Protein AF-A0A3B5L9G9-F1 (afdb_monomer)

Secondary structure (DSSP, 8-state):
--HHHHHHHHHHHHHHHHHHHHHHHHHHHHHHHHHTTSSSSHHHHHHHHHHHHHHHHHHHHHHHHHHHHHHHHHHHHHHHHHHHHHHHHHHHHHHHHHHTTHHHHHHHHHHHHHHHHHHHHHHHHHHHHHHHHHHHHHHHHHHHHHHGGG--S---SSPP---TTS-SEEEEEEEEEP--SS----EEEEEEEEEB-SSS-B--B--

Structure (mmCIF, N/CA/C/O backbone):
data_AF-A0A3B5L9G9-F1
#
_entry.id   AF-A0A3B5L9G9-F1
#
loop_
_atom_site.group_PDB
_atom_site.id
_atom_site.type_symbol
_atom_site.label_atom_id
_atom_site.label_alt_id
_atom_site.label_comp_id
_atom_site.label_asym_id
_atom_site.label_entity_id
_atom_site.label_seq_id
_atom_site.pdbx_PDB_ins_code
_atom_site.Cartn_x
_atom_site.Cartn_y
_atom_site.Cartn_z
_atom_site.occupancy
_atom_site.B_iso_or_equiv
_atom_site.auth_seq_id
_atom_site.auth_comp_id
_atom_site.auth_asym_id
_atom_site.auth_atom_id
_atom_site.pdbx_PDB_model_num
ATOM 1 N N . PHE A 1 1 ? 42.639 -38.212 -122.842 1.00 54.28 1 PHE A N 1
ATOM 2 C CA . PHE A 1 1 ? 41.677 -37.428 -122.037 1.00 54.28 1 PHE A CA 1
ATOM 3 C C . PHE A 1 1 ? 41.349 -38.008 -120.652 1.00 54.28 1 PHE A C 1
ATOM 5 O O . PHE A 1 1 ? 40.932 -37.234 -119.806 1.00 54.28 1 PHE A O 1
ATOM 12 N N . GLN A 1 2 ? 41.586 -39.295 -120.345 1.00 50.44 2 GLN A N 1
ATOM 13 C CA . GLN A 1 2 ? 41.329 -39.849 -118.993 1.00 50.44 2 GLN A CA 1
ATOM 14 C C . GLN A 1 2 ? 42.491 -39.718 -117.982 1.00 50.44 2 GLN A C 1
ATOM 16 O O . GLN A 1 2 ? 42.254 -39.796 -116.783 1.00 50.44 2 GLN A O 1
ATOM 21 N N . GLY A 1 3 ? 43.728 -39.458 -118.425 1.00 48.88 3 GLY A N 1
ATOM 22 C CA . GLY A 1 3 ? 44.887 -39.305 -117.525 1.00 48.88 3 GLY A CA 1
ATOM 23 C C . GLY A 1 3 ? 45.012 -37.935 -116.838 1.00 48.88 3 GLY A C 1
ATOM 24 O O . GLY A 1 3 ? 45.534 -37.848 -115.731 1.00 48.88 3 GLY A O 1
ATOM 25 N N . GLU A 1 4 ? 44.499 -36.862 -117.448 1.00 48.69 4 GLU A N 1
ATOM 26 C CA . GLU A 1 4 ? 44.631 -35.496 -116.905 1.00 48.69 4 GLU A CA 1
ATOM 27 C C . GLU A 1 4 ? 43.611 -35.171 -115.805 1.00 48.69 4 GLU A C 1
ATOM 29 O O . GLU A 1 4 ? 43.861 -34.315 -114.956 1.00 48.69 4 GLU A O 1
ATOM 34 N N . ILE A 1 5 ? 42.474 -35.873 -115.784 1.00 53.59 5 ILE A N 1
ATOM 35 C CA . ILE A 1 5 ? 41.430 -35.685 -114.768 1.00 53.59 5 ILE A CA 1
ATOM 36 C C . ILE A 1 5 ? 41.878 -36.306 -113.435 1.00 53.59 5 ILE A C 1
ATOM 38 O O . ILE A 1 5 ? 41.764 -35.668 -112.390 1.00 53.59 5 ILE A O 1
ATOM 42 N N . PHE A 1 6 ? 42.517 -37.481 -113.476 1.00 51.75 6 PHE A N 1
ATOM 43 C CA . PHE A 1 6 ? 42.992 -38.178 -112.275 1.00 51.75 6 PHE A CA 1
ATOM 44 C C . PHE A 1 6 ? 44.139 -37.434 -111.562 1.00 51.75 6 PHE A C 1
ATOM 46 O O . PHE A 1 6 ? 44.219 -37.430 -110.333 1.00 51.75 6 PHE A O 1
ATOM 53 N N . PHE A 1 7 ? 45.013 -36.751 -112.310 1.00 53.00 7 PHE A N 1
ATOM 54 C CA . PHE A 1 7 ? 46.103 -35.954 -111.729 1.00 53.00 7 PHE A CA 1
ATOM 55 C C . PHE A 1 7 ? 45.611 -34.652 -111.074 1.00 53.00 7 PHE A C 1
ATOM 57 O O . PHE A 1 7 ? 46.139 -34.249 -110.036 1.00 53.00 7 PHE A O 1
ATOM 64 N N . LYS A 1 8 ? 44.572 -34.011 -111.629 1.00 53.41 8 LYS A N 1
ATOM 65 C CA . LYS A 1 8 ? 43.979 -32.793 -111.048 1.00 53.41 8 LYS A CA 1
ATOM 66 C C . LYS A 1 8 ? 43.194 -33.071 -109.763 1.00 53.41 8 LYS A C 1
ATOM 68 O O . LYS A 1 8 ? 43.279 -32.286 -108.820 1.00 53.41 8 LYS A O 1
ATOM 73 N N . GLU A 1 9 ? 42.491 -34.197 -109.692 1.00 54.56 9 GLU A N 1
ATOM 74 C CA . GLU A 1 9 ? 41.670 -34.562 -108.530 1.00 54.56 9 GLU A CA 1
ATOM 75 C C . GLU A 1 9 ? 42.527 -34.951 -107.307 1.00 54.56 9 GLU A C 1
ATOM 77 O O . GLU A 1 9 ? 42.280 -34.488 -106.192 1.00 54.56 9 GLU A O 1
ATOM 82 N N . ASN A 1 10 ? 43.624 -35.689 -107.521 1.00 54.28 10 ASN A N 1
ATOM 83 C CA . ASN A 1 10 ? 44.583 -36.028 -106.460 1.00 54.28 10 ASN A CA 1
ATOM 84 C C . ASN A 1 10 ? 45.376 -34.809 -105.943 1.00 54.28 10 ASN A C 1
ATOM 86 O O . ASN A 1 10 ? 45.732 -34.750 -104.762 1.00 54.28 10 ASN A O 1
ATOM 90 N N . GLY A 1 11 ? 45.632 -33.813 -106.798 1.00 59.69 11 GLY A N 1
ATOM 91 C CA . GLY A 1 11 ? 46.256 -32.546 -106.399 1.00 59.69 11 GLY A CA 1
ATOM 92 C C . GLY A 1 11 ? 45.368 -31.715 -105.467 1.00 59.69 11 GLY A C 1
ATOM 93 O O . GLY A 1 11 ? 45.823 -31.266 -104.413 1.00 59.69 11 GLY A O 1
ATOM 94 N N . ALA A 1 12 ? 44.081 -31.581 -105.802 1.00 61.34 12 ALA A N 1
ATOM 95 C CA . ALA A 1 12 ? 43.112 -30.832 -104.997 1.00 61.34 12 ALA A CA 1
ATOM 96 C C . ALA A 1 12 ? 42.862 -31.478 -103.620 1.00 61.34 12 ALA A C 1
ATOM 98 O O . ALA A 1 12 ? 42.777 -30.789 -102.599 1.00 61.34 12 ALA A O 1
ATOM 99 N N . LEU A 1 13 ? 42.811 -32.812 -103.563 1.00 64.06 13 LEU A N 1
ATOM 100 C CA . LEU A 1 13 ? 42.573 -33.552 -102.320 1.00 64.06 13 LEU A CA 1
ATOM 101 C C . LEU A 1 13 ? 43.742 -33.403 -101.324 1.00 64.06 13 LEU A C 1
ATOM 103 O O . LEU A 1 13 ? 43.528 -33.297 -100.113 1.00 64.06 13 LEU A O 1
ATOM 107 N N . ASN A 1 14 ? 44.977 -33.294 -101.826 1.00 64.06 14 ASN A N 1
ATOM 108 C CA . ASN A 1 14 ? 46.160 -33.019 -101.008 1.00 64.06 14 ASN A CA 1
ATOM 109 C C . ASN A 1 14 ? 46.205 -31.576 -100.476 1.00 64.06 14 ASN A C 1
ATOM 111 O O . ASN A 1 14 ? 46.609 -31.364 -99.328 1.00 64.06 14 ASN A O 1
ATOM 115 N N . GLU A 1 15 ? 45.746 -30.583 -101.244 1.00 65.25 15 GLU A N 1
ATOM 116 C CA . GLU A 1 15 ? 45.638 -29.200 -100.758 1.00 65.25 15 GLU A CA 1
ATOM 117 C C . GLU A 1 15 ? 44.591 -29.040 -99.652 1.00 65.25 15 GLU A C 1
ATOM 119 O O . GLU A 1 15 ? 44.855 -28.367 -98.651 1.00 65.25 15 GLU A O 1
ATOM 124 N N . ILE A 1 16 ? 43.430 -29.689 -99.783 1.00 67.69 16 ILE A N 1
ATOM 125 C CA . ILE A 1 16 ? 42.376 -29.664 -98.755 1.00 67.69 16 ILE A CA 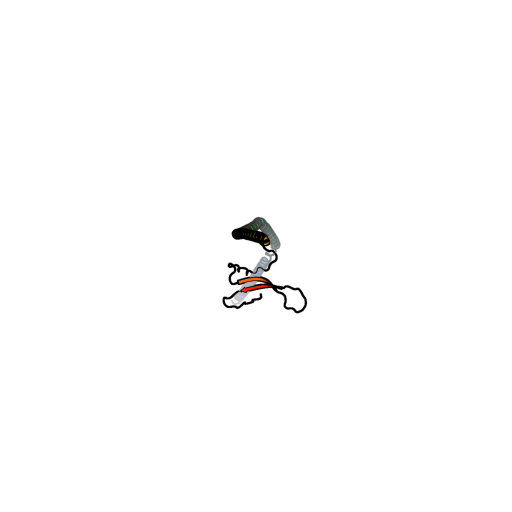1
ATOM 126 C C . ILE A 1 16 ? 42.890 -30.301 -97.459 1.00 67.69 16 ILE A C 1
ATOM 128 O O . ILE A 1 16 ? 42.734 -29.733 -96.374 1.00 67.69 16 ILE A O 1
ATOM 132 N N . LYS A 1 17 ? 43.589 -31.438 -97.559 1.00 68.56 17 LYS A N 1
ATOM 133 C CA . LYS A 1 17 ? 44.180 -32.127 -96.402 1.00 68.56 17 LYS A CA 1
ATOM 134 C C . LYS A 1 17 ? 45.262 -31.278 -95.721 1.00 68.56 17 LYS A C 1
ATOM 136 O O . LYS A 1 17 ? 45.341 -31.249 -94.491 1.00 68.56 17 LYS A O 1
ATOM 141 N N . LYS A 1 18 ? 46.057 -30.535 -96.501 1.00 70.94 18 LYS A N 1
ATOM 142 C CA . LYS A 1 18 ? 47.074 -29.598 -95.995 1.00 70.94 18 LYS A CA 1
ATOM 143 C C . LYS A 1 18 ? 46.443 -28.387 -95.299 1.00 70.94 18 LYS A C 1
ATOM 145 O O . LYS A 1 18 ? 46.872 -28.043 -94.198 1.00 70.94 18 LYS A O 1
ATOM 150 N N . LYS A 1 19 ? 45.399 -27.784 -95.881 1.00 63.78 19 LYS A N 1
ATOM 151 C CA . LYS A 1 19 ? 44.655 -26.669 -95.265 1.00 63.78 19 LYS A CA 1
ATOM 152 C C . LYS A 1 19 ? 43.953 -27.090 -93.973 1.00 63.78 19 LYS A C 1
ATOM 154 O O . LYS A 1 19 ? 44.069 -26.378 -92.980 1.00 63.78 19 LYS A O 1
ATOM 159 N N . GLY A 1 20 ? 43.330 -28.270 -93.939 1.00 67.12 20 GLY A N 1
ATOM 160 C CA . GLY A 1 20 ? 42.701 -28.801 -92.725 1.00 67.12 20 GLY A CA 1
ATOM 161 C C . GLY A 1 20 ? 43.700 -29.062 -91.590 1.00 67.12 20 GLY A C 1
ATOM 162 O O . GLY A 1 20 ? 43.411 -28.785 -90.426 1.00 67.12 20 GLY A O 1
ATOM 163 N N . LYS A 1 21 ? 44.916 -29.530 -91.914 1.00 73.88 21 LYS A N 1
ATOM 164 C CA . LYS A 1 21 ? 45.986 -29.715 -90.919 1.00 73.88 21 LYS A CA 1
ATOM 165 C C . LYS A 1 21 ? 46.482 -28.373 -90.359 1.00 73.88 21 LYS A C 1
ATOM 167 O O . LYS A 1 21 ? 46.643 -28.253 -89.148 1.00 73.88 21 LYS A O 1
ATOM 172 N N . LEU A 1 22 ? 46.637 -27.361 -91.217 1.00 69.69 22 LEU A N 1
ATOM 173 C CA . LEU A 1 22 ? 47.047 -26.007 -90.827 1.00 69.69 22 LEU A CA 1
ATOM 174 C C . LEU A 1 22 ? 45.983 -25.294 -89.971 1.00 69.69 22 LEU A C 1
ATOM 176 O O . LEU A 1 22 ? 46.315 -24.619 -88.999 1.00 69.69 22 LEU A O 1
ATOM 180 N N . GLU A 1 23 ? 44.698 -25.462 -90.292 1.00 68.69 23 GLU A N 1
ATOM 181 C CA . GLU A 1 23 ? 43.594 -24.896 -89.509 1.00 68.69 23 GLU A CA 1
ATOM 182 C C . GLU A 1 23 ? 43.508 -25.528 -88.112 1.00 68.69 23 GLU A C 1
ATOM 184 O O . GLU A 1 23 ? 43.344 -24.818 -87.114 1.00 68.69 23 GLU A O 1
ATOM 189 N N . LYS A 1 24 ? 43.687 -26.854 -88.026 1.00 71.44 24 LYS A N 1
ATOM 190 C CA . LYS A 1 24 ? 43.706 -27.581 -86.752 1.00 71.44 24 LYS A CA 1
ATOM 191 C C . LYS A 1 24 ? 44.867 -27.120 -85.867 1.00 71.44 24 LYS A C 1
ATOM 193 O O . LYS A 1 24 ? 44.645 -26.824 -84.696 1.00 71.44 24 LYS A O 1
ATOM 198 N N . GLU A 1 25 ? 46.057 -26.947 -86.442 1.00 72.25 25 GLU A N 1
ATOM 199 C CA . GLU A 1 25 ? 47.230 -26.421 -85.732 1.00 72.25 25 GLU A CA 1
ATOM 200 C C . GLU A 1 25 ? 47.030 -24.957 -85.290 1.00 72.25 25 GLU A C 1
ATOM 202 O O . GLU A 1 25 ? 47.399 -24.582 -84.176 1.00 72.25 25 GLU A O 1
ATOM 207 N N . ARG A 1 26 ? 46.366 -24.125 -86.108 1.00 68.62 26 ARG A N 1
ATOM 208 C CA . ARG A 1 26 ? 46.013 -22.741 -85.742 1.00 68.62 26 ARG A CA 1
ATOM 209 C C . ARG A 1 26 ? 45.010 -22.689 -84.585 1.00 68.62 26 ARG A C 1
ATOM 211 O O . ARG A 1 26 ? 45.159 -21.864 -83.685 1.00 68.62 26 ARG A O 1
ATOM 218 N N . ARG A 1 27 ? 44.000 -23.566 -84.586 1.00 67.19 27 ARG A N 1
ATOM 219 C CA . ARG A 1 27 ? 43.005 -23.674 -83.504 1.00 67.19 27 ARG A CA 1
ATOM 220 C C . ARG A 1 27 ? 43.637 -24.166 -82.202 1.00 67.19 27 ARG A C 1
ATOM 222 O O . ARG A 1 27 ? 43.236 -23.730 -81.126 1.00 67.19 27 ARG A O 1
ATOM 229 N N . GLU A 1 28 ? 44.633 -25.037 -82.294 1.00 69.75 28 GLU A N 1
ATOM 230 C CA . GLU A 1 28 ? 45.369 -25.553 -81.142 1.00 69.75 28 GLU A CA 1
ATOM 231 C C . GLU A 1 28 ? 46.325 -24.507 -80.550 1.00 69.75 28 GLU A C 1
ATOM 233 O O . GLU A 1 28 ? 46.289 -24.277 -79.342 1.00 69.75 28 GLU A O 1
ATOM 238 N N . LYS A 1 29 ? 47.050 -23.750 -81.387 1.00 67.00 29 LYS A N 1
ATOM 239 C CA . LYS A 1 29 ? 47.832 -22.577 -80.942 1.00 67.00 29 LYS A CA 1
ATOM 240 C C . LYS A 1 29 ? 46.952 -21.505 -80.291 1.00 67.00 29 LYS A C 1
ATOM 242 O O . LYS A 1 29 ? 47.339 -20.929 -79.278 1.00 67.00 29 LYS A O 1
ATOM 247 N N . ALA A 1 30 ? 45.743 -21.272 -80.809 1.00 63.47 30 ALA A N 1
ATOM 248 C CA . ALA A 1 30 ? 44.784 -20.353 -80.192 1.00 63.47 30 ALA A CA 1
ATOM 249 C C . ALA A 1 30 ? 44.297 -20.838 -78.812 1.00 63.47 30 ALA A C 1
ATOM 251 O O . ALA A 1 30 ? 44.138 -20.026 -77.904 1.00 63.47 30 ALA A O 1
ATOM 252 N N . ARG A 1 31 ? 44.110 -22.154 -78.625 1.00 63.53 31 ARG A N 1
ATOM 253 C CA . ARG A 1 31 ? 43.786 -22.740 -77.311 1.00 63.53 31 ARG A CA 1
ATOM 254 C C . ARG A 1 31 ? 44.946 -22.604 -76.328 1.00 63.53 31 ARG A C 1
ATOM 256 O O . ARG A 1 31 ? 44.717 -22.189 -75.200 1.00 63.53 31 ARG A O 1
ATOM 263 N N . GLN A 1 32 ? 46.178 -22.871 -76.759 1.00 60.53 32 GLN A N 1
ATOM 264 C CA . GLN A 1 32 ? 47.367 -22.722 -75.910 1.00 60.53 32 GLN A CA 1
ATOM 265 C C . GLN A 1 32 ? 47.581 -21.258 -75.481 1.00 60.53 32 GLN A C 1
ATOM 267 O O . GLN A 1 32 ? 47.824 -20.988 -74.309 1.00 60.53 32 GLN A O 1
ATOM 272 N N . LEU A 1 33 ? 47.370 -20.291 -76.382 1.00 57.47 33 LEU A N 1
ATOM 273 C CA . LEU A 1 33 ? 47.438 -18.854 -76.069 1.00 57.47 33 LEU A CA 1
ATOM 274 C C . LEU A 1 33 ? 46.299 -18.350 -75.165 1.00 57.47 33 LEU A C 1
ATOM 276 O O . LEU A 1 33 ? 46.453 -17.309 -74.524 1.00 57.47 33 LEU A O 1
ATOM 280 N N . GLY A 1 34 ? 45.159 -19.048 -75.135 1.00 55.28 34 GLY A N 1
ATOM 281 C CA . GLY A 1 34 ? 44.035 -18.750 -74.242 1.00 55.28 34 GLY A CA 1
ATOM 282 C C . GLY A 1 34 ? 44.240 -19.264 -72.815 1.00 55.28 34 GLY A C 1
ATOM 283 O O . GLY A 1 34 ? 43.745 -18.647 -71.878 1.00 55.28 34 GLY A O 1
ATOM 284 N N . VAL A 1 35 ? 45.002 -20.350 -72.650 1.00 55.00 35 VAL A N 1
ATOM 285 C CA . VAL A 1 35 ? 45.337 -20.936 -71.340 1.00 55.00 35 VAL A CA 1
ATOM 286 C C . VAL A 1 35 ? 46.485 -20.174 -70.665 1.00 55.00 35 VAL A C 1
ATOM 288 O O . VAL A 1 35 ? 46.447 -19.944 -69.467 1.00 55.00 35 VAL A O 1
ATOM 291 N N . ILE A 1 36 ? 47.458 -19.667 -71.428 1.00 51.19 36 ILE A N 1
ATOM 292 C CA . ILE A 1 36 ? 48.649 -18.993 -70.870 1.00 51.19 36 ILE A CA 1
ATOM 293 C C . ILE A 1 36 ? 48.365 -17.553 -70.381 1.00 51.19 36 ILE A C 1
ATOM 295 O O . ILE A 1 36 ? 49.172 -16.967 -69.667 1.00 51.19 36 ILE A O 1
ATOM 299 N N . ARG A 1 37 ? 47.211 -16.957 -70.717 1.00 50.25 37 ARG A N 1
ATOM 300 C CA . ARG A 1 37 ? 46.875 -15.572 -70.322 1.00 50.25 37 ARG A CA 1
ATOM 301 C C . ARG A 1 37 ? 46.149 -15.418 -68.986 1.00 50.25 37 ARG A C 1
ATOM 303 O O . ARG A 1 37 ? 45.898 -14.277 -68.610 1.00 50.25 37 ARG A O 1
ATOM 310 N N . ARG A 1 38 ? 45.781 -16.501 -68.293 1.00 50.03 38 ARG A N 1
ATOM 311 C CA . ARG A 1 38 ? 44.941 -16.391 -67.087 1.00 50.03 38 ARG A CA 1
ATOM 312 C C . ARG A 1 38 ? 45.691 -16.570 -65.759 1.00 50.03 38 ARG A C 1
ATOM 314 O O . ARG A 1 38 ? 45.246 -16.014 -64.767 1.00 50.03 38 ARG A O 1
ATOM 321 N N . ASP A 1 39 ? 46.872 -17.186 -65.751 1.00 49.25 39 ASP A N 1
ATOM 322 C CA . ASP A 1 39 ? 47.491 -17.644 -64.491 1.00 49.25 39 ASP A CA 1
ATOM 323 C C . ASP A 1 39 ? 48.681 -16.783 -64.003 1.00 49.25 39 ASP A C 1
ATOM 325 O O . ASP A 1 39 ? 49.526 -17.251 -63.247 1.00 49.25 39 ASP A O 1
ATOM 329 N N . GLY A 1 40 ? 48.781 -15.518 -64.436 1.00 53.59 40 GLY A N 1
ATOM 330 C CA . GLY A 1 40 ? 49.929 -14.640 -64.132 1.00 53.59 40 GLY A CA 1
ATOM 331 C C . GLY A 1 40 ? 49.645 -13.365 -63.323 1.00 53.59 40 GLY A C 1
ATOM 332 O O . GLY A 1 40 ? 50.596 -12.666 -62.988 1.00 53.59 40 GLY A O 1
ATOM 333 N N . SER A 1 41 ? 48.378 -13.042 -63.026 1.00 53.16 41 SER A N 1
ATOM 334 C CA . SER A 1 41 ? 47.963 -11.801 -62.318 1.00 53.16 41 SER A CA 1
ATOM 335 C C . SER A 1 41 ? 47.158 -12.059 -61.032 1.00 53.16 41 SER A C 1
ATOM 337 O O . SER A 1 41 ? 46.946 -11.153 -60.232 1.00 53.16 41 SER A O 1
ATOM 339 N N . ASP A 1 42 ? 46.737 -13.303 -60.798 1.00 56.25 42 ASP A N 1
ATOM 340 C CA . ASP A 1 42 ? 45.683 -13.631 -59.827 1.00 56.25 42 ASP A CA 1
ATOM 341 C C . ASP A 1 42 ? 46.144 -13.504 -58.362 1.00 56.25 42 ASP A C 1
ATOM 343 O O . ASP A 1 42 ? 45.435 -12.959 -57.527 1.00 56.25 42 ASP A O 1
ATOM 347 N N . GLY A 1 43 ? 47.389 -13.878 -58.041 1.00 60.69 43 GLY A N 1
ATOM 348 C CA . GLY A 1 43 ? 47.895 -13.814 -56.660 1.00 60.69 43 GLY A CA 1
ATOM 349 C C . GLY A 1 43 ? 48.092 -12.391 -56.113 1.00 60.69 43 GLY A C 1
ATOM 350 O O . GLY A 1 43 ? 47.982 -12.167 -54.909 1.00 60.69 43 GLY A O 1
ATOM 351 N N . GLY A 1 44 ? 48.371 -11.411 -56.979 1.00 65.12 44 GLY A N 1
ATOM 352 C CA . GLY A 1 44 ? 48.451 -9.999 -56.582 1.00 65.12 44 GLY A CA 1
ATOM 353 C C . GLY A 1 44 ? 47.068 -9.372 -56.393 1.00 65.12 44 GLY A C 1
ATOM 354 O O . GLY A 1 44 ? 46.864 -8.586 -55.468 1.00 65.12 44 GLY A O 1
ATOM 355 N N . GLU A 1 45 ? 46.112 -9.758 -57.240 1.00 69.19 45 GLU A N 1
ATOM 356 C CA . GLU A 1 45 ? 44.718 -9.316 -57.163 1.00 69.19 45 GLU A CA 1
ATOM 357 C C . GLU A 1 45 ? 43.968 -9.950 -55.979 1.00 69.19 45 GLU A C 1
ATOM 359 O O . GLU A 1 45 ? 43.188 -9.259 -55.322 1.00 69.19 45 GLU A O 1
ATOM 364 N N . ASP A 1 46 ? 44.245 -11.212 -55.641 1.00 78.31 46 ASP A N 1
ATOM 365 C CA . ASP A 1 46 ? 43.676 -11.889 -54.471 1.00 78.31 46 ASP A CA 1
ATOM 366 C C . ASP A 1 46 ? 44.222 -11.326 -53.154 1.00 78.31 46 ASP A C 1
ATOM 368 O O . ASP A 1 46 ? 43.437 -11.034 -52.252 1.00 78.31 46 ASP A O 1
ATOM 372 N N . MET A 1 47 ? 45.526 -11.042 -53.055 1.00 80.88 47 MET A N 1
ATOM 373 C CA . MET A 1 47 ? 46.082 -10.364 -51.872 1.00 80.88 47 MET A CA 1
ATOM 374 C C . MET A 1 47 ? 45.506 -8.953 -51.678 1.00 80.88 47 MET A C 1
ATOM 376 O O . MET A 1 47 ? 45.292 -8.501 -50.551 1.00 80.88 47 MET A O 1
ATOM 380 N N . GLU A 1 48 ? 45.232 -8.236 -52.769 1.00 86.75 48 GLU A N 1
ATOM 381 C CA . GLU A 1 48 ? 44.571 -6.930 -52.722 1.00 86.75 48 GLU A CA 1
ATOM 382 C C . GLU A 1 48 ? 43.079 -7.057 -52.356 1.00 86.75 48 GLU A C 1
ATOM 384 O O . GLU A 1 48 ? 42.543 -6.228 -51.616 1.00 86.75 48 GLU A O 1
ATOM 389 N N . ARG A 1 49 ? 42.399 -8.121 -52.801 1.00 91.12 49 ARG A N 1
ATOM 390 C CA . ARG A 1 49 ? 41.017 -8.430 -52.407 1.00 91.12 49 ARG A CA 1
ATOM 391 C C . ARG A 1 49 ? 40.920 -8.771 -50.921 1.00 91.12 49 ARG A C 1
ATOM 393 O O . ARG A 1 49 ? 40.072 -8.205 -50.234 1.00 91.12 49 ARG A O 1
ATOM 400 N N . GLU A 1 50 ? 41.792 -9.634 -50.408 1.00 93.06 50 GLU A N 1
ATOM 401 C CA . GLU A 1 50 ? 41.864 -9.973 -48.981 1.00 93.06 50 GLU A CA 1
ATOM 402 C C . GLU A 1 50 ? 42.143 -8.734 -48.125 1.00 93.06 50 GLU A C 1
ATOM 404 O O . GLU A 1 50 ? 41.488 -8.518 -47.102 1.00 93.06 50 GLU A O 1
ATOM 409 N N . ARG A 1 51 ? 43.037 -7.850 -48.589 1.00 93.25 51 ARG A N 1
ATOM 410 C CA . ARG A 1 51 ? 43.296 -6.558 -47.943 1.00 93.25 51 ARG A CA 1
ATOM 411 C C . ARG A 1 51 ? 42.034 -5.694 -47.858 1.00 93.25 51 ARG A C 1
ATOM 413 O O . ARG A 1 51 ? 41.774 -5.114 -46.804 1.00 93.25 51 ARG A O 1
ATOM 420 N N . ARG A 1 52 ? 41.235 -5.620 -48.928 1.00 95.25 52 ARG A N 1
ATOM 421 C CA . ARG A 1 52 ? 39.962 -4.870 -48.947 1.00 95.25 52 ARG A CA 1
ATOM 422 C C . ARG A 1 52 ? 38.901 -5.496 -48.045 1.00 95.25 52 ARG A C 1
ATOM 424 O O . ARG A 1 52 ? 38.186 -4.761 -47.370 1.00 95.25 52 ARG A O 1
ATOM 431 N N . ILE A 1 53 ? 38.821 -6.826 -47.987 1.00 95.12 53 ILE A N 1
ATOM 432 C CA . ILE A 1 53 ? 37.908 -7.542 -47.080 1.00 95.12 53 ILE A CA 1
ATOM 433 C C . ILE A 1 53 ? 38.274 -7.253 -45.624 1.00 95.12 53 ILE A C 1
ATOM 435 O O . ILE A 1 53 ? 37.399 -6.909 -44.833 1.00 95.12 53 ILE A O 1
ATOM 439 N N . PHE A 1 54 ? 39.561 -7.317 -45.278 1.00 96.56 54 PHE A N 1
ATOM 440 C CA . PHE A 1 54 ? 40.018 -6.984 -43.932 1.00 96.56 54 PHE A CA 1
ATOM 441 C C . PHE A 1 54 ? 39.672 -5.536 -43.560 1.00 96.56 54 PHE A C 1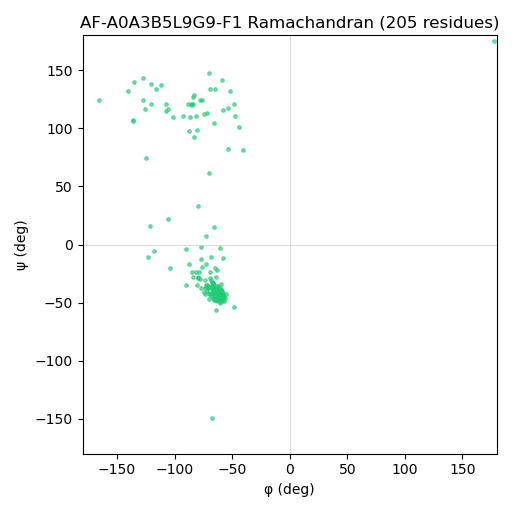
ATOM 443 O O . PHE A 1 54 ? 39.131 -5.279 -42.485 1.00 96.56 54 PHE A O 1
ATOM 450 N N . GLN A 1 55 ? 39.929 -4.585 -44.463 1.00 95.88 55 GLN A N 1
ATOM 451 C CA . GLN A 1 55 ? 39.567 -3.180 -44.254 1.00 95.88 55 GLN A CA 1
ATOM 452 C C . GLN A 1 55 ? 38.059 -3.002 -44.037 1.00 95.88 55 GLN A C 1
ATOM 454 O O . GLN A 1 55 ? 37.661 -2.297 -43.110 1.00 95.88 55 GLN A O 1
ATOM 459 N N . LEU A 1 56 ? 37.225 -3.679 -44.831 1.00 96.75 56 LEU A N 1
ATOM 460 C CA . LEU A 1 56 ? 35.771 -3.655 -44.676 1.00 96.75 56 LEU A CA 1
ATOM 461 C C . LEU A 1 56 ? 35.339 -4.194 -43.306 1.00 96.75 56 LEU A C 1
ATOM 463 O O . LEU A 1 56 ? 34.594 -3.520 -42.599 1.00 96.75 56 LEU A O 1
ATOM 467 N N . GLN A 1 57 ? 35.858 -5.353 -42.896 1.00 97.81 57 GLN A N 1
ATOM 468 C CA . GLN A 1 57 ? 35.557 -5.949 -41.590 1.00 97.81 57 GLN A CA 1
ATOM 469 C C . GLN A 1 57 ? 35.972 -5.036 -40.428 1.00 97.81 57 GLN A C 1
ATOM 471 O O . GLN A 1 57 ? 35.253 -4.923 -39.434 1.00 97.81 57 GLN A O 1
ATOM 476 N N . MET A 1 58 ? 37.104 -4.335 -40.549 1.00 96.69 58 MET A N 1
ATOM 477 C CA . MET A 1 58 ? 37.515 -3.334 -39.559 1.00 96.69 58 MET A CA 1
ATOM 478 C C . MET A 1 58 ? 36.554 -2.146 -39.506 1.00 96.69 58 MET A C 1
ATOM 480 O O . MET A 1 58 ? 36.192 -1.704 -38.413 1.00 96.69 58 MET A O 1
ATOM 484 N N . CYS A 1 59 ? 36.095 -1.650 -40.655 1.00 96.69 59 CYS A N 1
ATOM 485 C CA . CYS A 1 59 ? 35.090 -0.591 -40.702 1.00 96.69 59 CYS A CA 1
ATOM 486 C C . CYS A 1 59 ? 33.760 -1.030 -40.069 1.00 96.69 59 CYS A C 1
ATOM 488 O O . CYS A 1 59 ? 33.207 -0.290 -39.256 1.00 96.69 59 CYS A O 1
ATOM 490 N N . GLU A 1 60 ? 33.271 -2.234 -40.375 1.00 97.31 60 GLU A N 1
ATOM 491 C CA . GLU A 1 60 ? 32.049 -2.790 -39.779 1.00 97.31 60 GLU A CA 1
ATOM 492 C C . GLU A 1 60 ? 32.165 -2.934 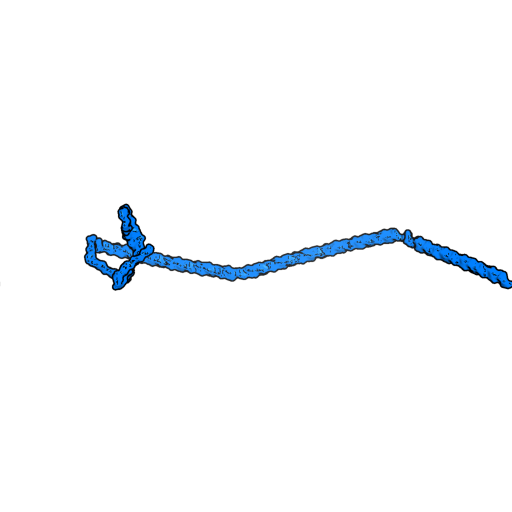-38.257 1.00 97.31 60 GLU A C 1
ATOM 494 O O . GLU A 1 60 ? 31.250 -2.556 -37.522 1.00 97.31 60 GLU A O 1
ATOM 499 N N . TYR A 1 61 ? 33.311 -3.408 -37.763 1.00 97.75 61 TYR A N 1
ATOM 500 C CA . TYR A 1 61 ? 33.568 -3.527 -36.329 1.00 97.75 61 TYR A CA 1
ATOM 501 C C . TYR A 1 61 ? 33.553 -2.165 -35.617 1.00 97.75 61 TYR A C 1
ATOM 503 O O . TYR A 1 61 ? 32.897 -2.007 -34.583 1.00 97.75 61 TYR A O 1
ATOM 511 N N . LEU A 1 62 ? 34.224 -1.155 -36.182 1.00 96.62 62 LEU A N 1
ATOM 512 C CA . LEU A 1 62 ? 34.237 0.201 -35.622 1.00 96.62 62 LEU A CA 1
ATOM 513 C C . LEU A 1 62 ? 32.841 0.836 -35.625 1.00 96.62 62 LEU A C 1
ATOM 515 O O . LEU A 1 62 ? 32.456 1.474 -34.641 1.00 96.62 62 LEU A O 1
ATOM 519 N N . LEU A 1 63 ? 32.062 0.621 -36.689 1.00 96.31 63 LEU A N 1
ATOM 520 C CA . LEU A 1 63 ? 30.663 1.044 -36.751 1.00 96.31 63 LEU A CA 1
ATOM 521 C C . LEU A 1 63 ? 29.815 0.335 -35.690 1.00 96.31 63 LEU A C 1
ATOM 523 O O . LEU A 1 63 ? 29.002 0.983 -35.032 1.00 96.31 63 LEU A O 1
ATOM 527 N N . LYS A 1 64 ? 30.044 -0.961 -35.443 1.00 96.62 64 LYS A N 1
ATOM 528 C CA . LYS A 1 64 ? 29.307 -1.699 -34.411 1.00 96.62 64 LYS A CA 1
ATOM 529 C C . LYS A 1 64 ? 29.603 -1.191 -33.002 1.00 96.62 64 LYS A C 1
ATOM 531 O O . LYS A 1 64 ? 28.688 -1.065 -32.190 1.00 96.62 64 LYS A O 1
ATOM 536 N N . ILE A 1 65 ? 30.860 -0.849 -32.712 1.00 96.12 65 ILE A N 1
ATOM 537 C CA . ILE A 1 65 ? 31.233 -0.221 -31.437 1.00 96.12 65 ILE A CA 1
ATOM 538 C C . ILE A 1 65 ? 30.526 1.128 -31.269 1.00 96.12 65 ILE A C 1
ATOM 540 O O . ILE A 1 65 ? 30.028 1.420 -30.182 1.00 96.12 65 ILE A O 1
ATOM 544 N N . GLN A 1 66 ? 30.487 1.950 -32.322 1.00 94.69 66 GLN A N 1
ATOM 545 C CA . GLN A 1 66 ? 29.786 3.238 -32.302 1.00 94.69 66 GLN A CA 1
ATOM 546 C C . GLN A 1 66 ? 28.291 3.045 -32.022 1.00 94.69 66 GLN A C 1
ATOM 548 O O . GLN A 1 66 ? 27.752 3.704 -31.137 1.00 94.69 66 GLN A O 1
ATOM 553 N N . GLU A 1 67 ? 27.641 2.093 -32.699 1.00 93.88 67 GLU A N 1
ATOM 554 C CA . GLU A 1 67 ? 26.229 1.761 -32.479 1.00 93.88 67 GLU A CA 1
ATOM 555 C C . GLU A 1 67 ? 25.962 1.379 -31.014 1.00 93.88 67 GLU A C 1
ATOM 557 O O . GLU A 1 67 ? 25.060 1.927 -30.381 1.00 93.88 67 GLU A O 1
ATOM 562 N N . LEU A 1 68 ? 26.785 0.492 -30.442 1.00 92.94 68 LEU A N 1
ATOM 563 C CA . LEU A 1 68 ? 26.652 0.066 -29.046 1.00 92.94 68 LEU A CA 1
ATOM 564 C C . LEU A 1 68 ? 26.866 1.226 -28.064 1.00 92.94 68 LEU A C 1
ATOM 566 O O . LEU A 1 68 ? 26.089 1.377 -27.122 1.00 92.94 68 LEU A O 1
ATOM 570 N N . LYS A 1 69 ? 27.877 2.073 -28.294 1.00 90.88 69 LYS A N 1
ATOM 571 C CA . LYS A 1 69 ? 28.155 3.245 -27.446 1.00 90.88 69 LYS A CA 1
ATOM 572 C C . LYS A 1 69 ? 27.015 4.258 -27.471 1.00 90.88 69 LYS A C 1
ATOM 574 O O . LYS A 1 69 ? 26.636 4.771 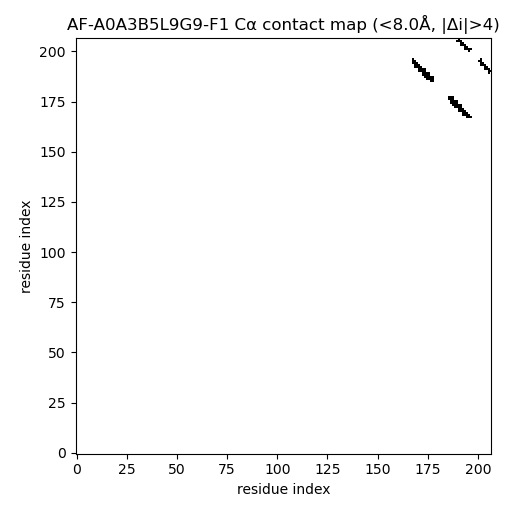-26.422 1.00 90.88 69 LYS A O 1
ATOM 579 N N . VAL A 1 70 ? 26.456 4.527 -28.651 1.00 92.44 70 VAL A N 1
ATOM 580 C CA . VAL A 1 70 ? 25.326 5.453 -28.811 1.00 92.44 70 VAL A CA 1
ATOM 581 C C . VAL A 1 70 ? 24.064 4.900 -28.148 1.00 92.44 70 VAL A C 1
ATOM 583 O O . VAL A 1 70 ? 23.274 5.670 -27.606 1.00 92.44 70 VAL A O 1
ATOM 586 N N . ARG A 1 71 ? 23.882 3.576 -28.145 1.00 93.12 71 ARG A N 1
ATOM 587 C CA . ARG A 1 71 ? 22.686 2.919 -27.605 1.00 93.12 71 ARG A CA 1
ATOM 588 C C . ARG A 1 71 ? 22.722 2.688 -26.088 1.00 93.12 71 ARG A C 1
ATOM 590 O O . ARG A 1 71 ? 21.674 2.712 -25.450 1.00 93.12 71 ARG A O 1
ATOM 597 N N . GLN A 1 72 ? 23.908 2.546 -25.490 1.00 93.25 72 GLN A N 1
ATOM 598 C CA . GLN A 1 72 ? 24.071 2.250 -24.059 1.00 93.25 72 GLN A CA 1
ATOM 599 C C . GLN A 1 72 ? 23.415 3.293 -23.135 1.00 93.25 72 GLN A C 1
ATOM 601 O O . GLN A 1 72 ? 22.775 2.928 -22.149 1.00 93.25 72 GLN A O 1
ATOM 606 N N . GLY A 1 73 ? 23.563 4.585 -23.445 1.00 92.88 73 GLY A N 1
ATOM 607 C CA . GLY A 1 73 ? 22.954 5.670 -22.665 1.00 92.88 73 GLY A CA 1
ATOM 608 C C . GLY A 1 73 ? 21.418 5.631 -22.691 1.00 92.88 73 GLY A C 1
ATOM 609 O O . GLY A 1 73 ? 20.801 5.543 -21.626 1.00 92.88 73 GLY A O 1
ATOM 610 N N . PRO A 1 74 ? 20.790 5.656 -23.884 1.00 96.19 74 PRO A N 1
ATOM 611 C CA . PRO A 1 74 ? 19.344 5.514 -24.039 1.00 96.19 74 PRO A CA 1
ATOM 612 C C . PRO A 1 74 ? 18.765 4.243 -23.404 1.00 96.19 74 PRO A C 1
ATOM 614 O O . PRO A 1 74 ? 17.735 4.330 -22.738 1.00 96.19 74 PRO A O 1
ATOM 617 N N . ASP A 1 75 ? 19.425 3.088 -23.548 1.00 96.06 75 ASP A N 1
ATOM 618 C CA . ASP A 1 75 ? 18.953 1.818 -22.977 1.00 96.06 75 ASP A CA 1
ATOM 619 C C . ASP A 1 75 ? 18.950 1.857 -21.436 1.00 96.06 75 ASP A C 1
ATOM 621 O O . ASP A 1 75 ? 17.975 1.445 -20.796 1.00 96.06 75 ASP A O 1
ATOM 625 N N . LEU A 1 76 ? 20.005 2.414 -20.822 1.00 96.00 76 LEU A N 1
ATOM 626 C CA . LEU A 1 76 ? 20.060 2.620 -19.371 1.00 96.00 76 LEU A CA 1
ATOM 627 C C . LEU A 1 76 ? 18.948 3.565 -18.906 1.00 96.00 76 LEU A C 1
ATOM 629 O O . LEU A 1 76 ? 18.241 3.266 -17.941 1.00 96.00 76 LEU A O 1
ATOM 633 N N . LEU A 1 77 ? 18.768 4.691 -19.600 1.00 97.12 77 LEU A N 1
ATOM 634 C CA . LEU A 1 77 ? 17.750 5.672 -19.244 1.00 97.12 77 LEU A CA 1
ATOM 635 C C . LEU A 1 77 ? 16.339 5.083 -19.362 1.00 97.12 77 LEU A C 1
ATOM 637 O O . LEU A 1 77 ? 15.516 5.282 -18.471 1.00 97.12 77 LEU A O 1
ATOM 641 N N . GLN A 1 78 ? 16.067 4.302 -20.409 1.00 97.75 78 GLN A N 1
ATOM 642 C CA . GLN A 1 78 ? 14.787 3.617 -20.577 1.00 97.75 78 GLN A CA 1
ATOM 643 C C . GLN A 1 78 ? 14.524 2.615 -19.443 1.00 97.75 78 GLN A C 1
ATOM 645 O O . GLN A 1 78 ? 13.390 2.511 -18.969 1.00 97.75 78 GLN A O 1
ATOM 650 N N . SER A 1 79 ? 15.556 1.898 -18.988 1.00 97.50 79 SER A N 1
ATOM 651 C CA . SER A 1 79 ? 15.460 0.998 -17.832 1.00 97.50 79 SER A CA 1
ATOM 652 C C . SER A 1 79 ? 15.122 1.761 -16.546 1.00 97.50 79 SER A C 1
ATOM 654 O O . SER A 1 79 ? 14.188 1.392 -15.832 1.00 97.50 79 SER A O 1
ATOM 656 N N . LEU A 1 80 ? 15.803 2.884 -16.292 1.00 97.75 80 LEU A N 1
ATOM 657 C CA . LEU A 1 80 ? 15.540 3.736 -15.128 1.00 97.75 80 LEU A CA 1
ATOM 658 C C . LEU A 1 80 ? 14.129 4.335 -15.153 1.00 97.75 80 LEU A C 1
ATOM 660 O O . LEU A 1 80 ? 13.446 4.322 -14.132 1.00 97.75 80 LEU A O 1
ATOM 664 N N . ILE A 1 81 ? 13.656 4.803 -16.312 1.00 98.06 81 ILE A N 1
ATOM 665 C CA . ILE A 1 81 ? 12.288 5.323 -16.465 1.00 98.06 81 ILE A CA 1
ATOM 666 C C . ILE A 1 81 ? 11.264 4.248 -16.092 1.00 98.06 81 ILE A C 1
ATOM 668 O O . ILE A 1 81 ? 10.368 4.514 -15.293 1.00 98.06 81 ILE A O 1
ATOM 672 N N . LYS A 1 82 ? 11.415 3.025 -16.617 1.00 98.19 82 LYS A N 1
ATOM 673 C CA . LYS A 1 82 ? 10.517 1.904 -16.294 1.00 98.19 82 LYS A CA 1
ATOM 674 C C . LYS A 1 82 ? 10.541 1.570 -14.804 1.00 98.19 82 LYS A C 1
ATOM 676 O O . LYS A 1 82 ? 9.488 1.332 -14.220 1.00 98.19 82 LYS A O 1
ATOM 681 N N . TYR A 1 83 ? 11.723 1.576 -14.190 1.00 98.25 83 TYR A N 1
ATOM 682 C CA . TYR A 1 83 ? 11.879 1.335 -12.758 1.00 98.25 83 TYR A CA 1
ATOM 683 C C . TYR A 1 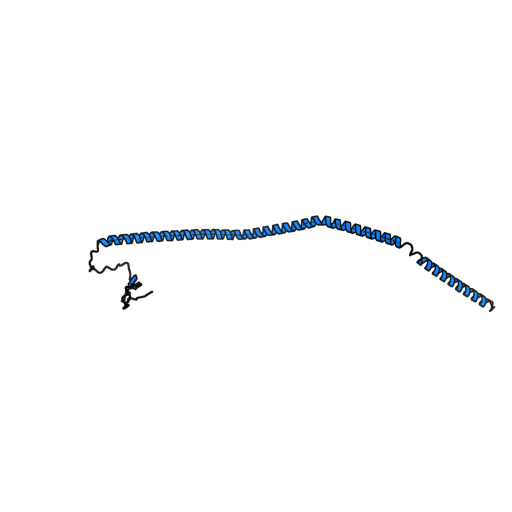83 ? 11.129 2.376 -11.919 1.00 98.25 83 TYR A C 1
ATOM 685 O O . TYR A 1 83 ? 10.323 2.009 -11.065 1.00 98.25 83 TYR A O 1
ATOM 693 N N . PHE A 1 84 ? 11.325 3.667 -12.194 1.00 98.12 84 PHE A N 1
ATOM 694 C CA . PHE A 1 84 ? 10.629 4.724 -11.459 1.00 98.12 84 PHE A CA 1
ATOM 695 C C . PHE A 1 84 ? 9.122 4.732 -11.730 1.00 98.12 84 PHE A C 1
ATOM 697 O O . PHE A 1 84 ? 8.348 4.957 -10.806 1.00 98.12 84 PHE A O 1
ATOM 704 N N . GLN A 1 85 ? 8.678 4.418 -12.950 1.00 98.25 85 GLN A N 1
ATOM 705 C CA . GLN A 1 85 ? 7.253 4.243 -13.250 1.00 98.25 85 GLN A CA 1
ATOM 706 C C . GLN A 1 85 ? 6.636 3.097 -12.439 1.00 98.25 85 GLN A C 1
ATOM 708 O O . GLN A 1 85 ? 5.575 3.269 -11.846 1.00 98.25 85 GLN A O 1
ATOM 713 N N . ALA A 1 86 ? 7.311 1.947 -12.359 1.00 98.25 86 ALA A N 1
ATOM 714 C CA . ALA A 1 86 ? 6.861 0.828 -11.538 1.00 98.25 86 ALA A CA 1
ATOM 715 C C . ALA A 1 86 ? 6.810 1.192 -10.044 1.00 98.25 86 ALA A C 1
ATOM 717 O O . ALA A 1 86 ? 5.839 0.848 -9.372 1.00 98.25 86 ALA A O 1
ATOM 718 N N . GLN A 1 87 ? 7.805 1.929 -9.532 1.00 97.81 87 GLN A N 1
ATOM 719 C CA . GLN A 1 87 ? 7.780 2.432 -8.155 1.00 97.81 87 GLN A CA 1
ATOM 720 C C . GLN A 1 87 ? 6.607 3.382 -7.908 1.00 97.81 87 GLN A C 1
ATOM 722 O O . GLN A 1 87 ? 5.900 3.228 -6.917 1.00 97.81 87 GLN A O 1
ATOM 727 N N . LEU A 1 88 ? 6.384 4.349 -8.801 1.00 98.12 88 LEU A N 1
ATOM 728 C CA . LEU A 1 88 ? 5.277 5.297 -8.677 1.00 98.12 88 LEU A CA 1
ATOM 729 C C . LEU A 1 88 ? 3.929 4.577 -8.656 1.00 98.12 88 LEU A C 1
ATOM 731 O O . LEU A 1 88 ? 3.113 4.860 -7.783 1.00 98.12 88 LEU A O 1
ATOM 735 N N . ASN A 1 89 ? 3.727 3.611 -9.552 1.00 97.94 89 ASN A N 1
ATOM 736 C CA . ASN A 1 89 ? 2.506 2.810 -9.585 1.00 97.94 89 ASN A CA 1
ATOM 737 C C . ASN A 1 89 ? 2.330 2.008 -8.288 1.00 97.94 89 ASN A C 1
ATOM 739 O O . ASN A 1 89 ? 1.259 2.039 -7.691 1.00 97.94 89 ASN A O 1
ATOM 743 N N . PHE A 1 90 ? 3.395 1.362 -7.801 1.00 98.12 90 PHE A N 1
ATOM 744 C CA . PHE A 1 90 ? 3.364 0.627 -6.535 1.00 98.12 90 PHE A CA 1
ATOM 745 C C . PHE A 1 90 ? 2.950 1.519 -5.357 1.00 98.12 90 PHE A C 1
ATOM 747 O O . PHE A 1 90 ? 2.103 1.129 -4.554 1.00 98.12 90 PHE A O 1
ATOM 754 N N . PHE A 1 91 ? 3.512 2.727 -5.255 1.00 97.75 91 PHE A N 1
ATOM 755 C CA . PHE A 1 91 ? 3.153 3.656 -4.185 1.00 97.75 91 PHE A CA 1
ATOM 756 C C . PHE A 1 91 ? 1.746 4.233 -4.345 1.00 97.75 91 PHE A C 1
ATOM 758 O O . PHE A 1 91 ? 1.064 4.407 -3.339 1.00 97.75 91 PHE A O 1
ATOM 765 N N . GLN A 1 92 ? 1.286 4.505 -5.568 1.00 98.12 92 GLN A N 1
ATOM 766 C CA . GLN A 1 92 ? -0.087 4.959 -5.811 1.00 98.12 92 GLN A CA 1
ATOM 767 C C . GLN A 1 92 ? -1.114 3.895 -5.420 1.00 98.12 92 GLN A C 1
ATOM 769 O O . GLN A 1 92 ? -2.058 4.196 -4.690 1.00 98.12 92 GLN A O 1
ATOM 774 N N . ASP A 1 93 ? -0.908 2.649 -5.847 1.00 97.56 93 ASP A N 1
ATOM 775 C CA . ASP A 1 93 ? -1.789 1.537 -5.488 1.00 97.56 93 ASP A CA 1
ATOM 776 C C . ASP A 1 93 ? -1.730 1.247 -3.982 1.00 97.56 93 ASP A C 1
ATOM 778 O O . ASP A 1 93 ? -2.764 1.019 -3.349 1.00 97.56 93 ASP A O 1
ATOM 782 N N . GLY A 1 94 ? -0.536 1.326 -3.385 1.00 97.38 94 GLY A N 1
ATOM 783 C CA . GLY A 1 94 ? -0.337 1.197 -1.943 1.00 97.38 94 GLY A CA 1
ATOM 784 C C . GLY A 1 94 ? -1.056 2.284 -1.143 1.00 97.38 94 GLY A C 1
ATOM 785 O O . GLY A 1 94 ? -1.725 1.975 -0.156 1.00 97.38 94 GLY A O 1
ATOM 786 N N . LEU A 1 95 ? -0.980 3.542 -1.586 1.00 96.69 95 LEU A N 1
ATOM 787 C CA . LEU A 1 95 ? -1.692 4.658 -0.964 1.00 96.69 95 LEU A CA 1
ATOM 788 C C . LEU A 1 95 ? -3.205 4.461 -1.064 1.00 96.69 95 LEU A C 1
ATOM 790 O O . LEU A 1 95 ? -3.892 4.529 -0.050 1.00 96.69 95 LEU A O 1
ATOM 794 N N . LYS A 1 96 ? -3.715 4.126 -2.251 1.00 97.06 96 LYS A N 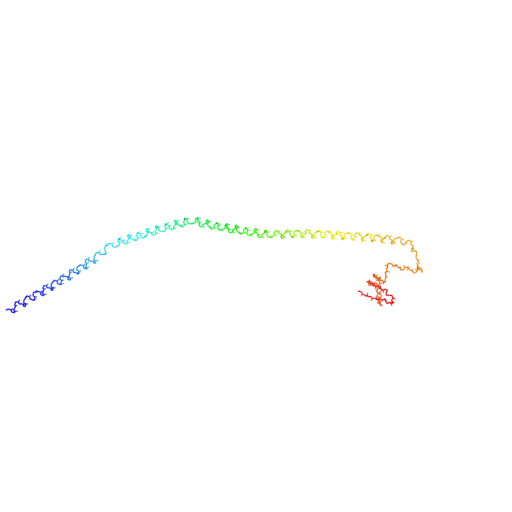1
ATOM 795 C CA . LYS A 1 96 ? -5.141 3.856 -2.465 1.00 97.06 96 LYS A CA 1
ATOM 796 C C . LYS A 1 96 ? -5.648 2.713 -1.580 1.00 97.06 96 LYS A C 1
ATOM 798 O O . LYS A 1 96 ? -6.751 2.776 -1.043 1.00 97.06 96 LYS A O 1
ATOM 803 N N . ALA A 1 97 ? -4.850 1.658 -1.405 1.00 96.69 97 ALA A N 1
ATOM 804 C CA . ALA A 1 97 ? -5.175 0.564 -0.496 1.00 96.69 97 ALA A CA 1
ATOM 805 C C . ALA A 1 97 ? -5.193 1.016 0.974 1.00 96.69 97 ALA A C 1
ATOM 807 O O . ALA A 1 97 ? -6.091 0.620 1.716 1.00 96.69 97 ALA A O 1
ATOM 808 N N . ALA A 1 98 ? -4.249 1.864 1.389 1.00 97.25 98 ALA A N 1
ATOM 809 C CA . ALA A 1 98 ? -4.214 2.422 2.738 1.00 97.25 98 ALA A CA 1
ATOM 810 C C . ALA A 1 98 ? -5.402 3.360 3.012 1.00 97.25 98 ALA A C 1
ATOM 812 O O . ALA A 1 98 ? -6.011 3.274 4.075 1.00 97.25 98 ALA A O 1
ATOM 813 N N . GLU A 1 99 ? -5.793 4.193 2.046 1.00 96.56 99 GLU A N 1
ATOM 814 C CA . GLU A 1 99 ? -6.965 5.073 2.152 1.00 96.56 99 GLU A CA 1
ATOM 815 C C . GLU A 1 99 ? -8.262 4.283 2.369 1.00 96.56 99 GLU A C 1
ATOM 817 O O . GLU A 1 99 ? -9.125 4.704 3.140 1.00 96.56 99 GLU A O 1
ATOM 822 N N . ASN A 1 100 ? -8.377 3.089 1.779 1.00 95.62 100 ASN A N 1
ATOM 823 C CA . ASN A 1 100 ? -9.514 2.198 2.027 1.00 95.62 100 ASN A CA 1
ATOM 824 C C . ASN A 1 100 ? -9.580 1.684 3.479 1.00 95.62 100 ASN A C 1
ATOM 826 O O . ASN A 1 100 ? -10.647 1.261 3.925 1.00 95.62 100 ASN A O 1
ATOM 830 N N . LEU A 1 101 ? -8.472 1.710 4.231 1.00 96.00 101 LEU A N 1
ATOM 831 C CA . LEU A 1 101 ? -8.437 1.314 5.644 1.00 96.00 101 LEU A CA 1
ATOM 832 C C . LEU A 1 101 ? -8.842 2.452 6.588 1.00 96.00 101 LEU A C 1
ATOM 834 O O . LEU A 1 101 ? -9.313 2.175 7.691 1.00 96.00 101 LEU A O 1
ATOM 838 N N . THR A 1 102 ? -8.718 3.713 6.169 1.00 95.88 102 THR A N 1
ATOM 839 C CA . THR A 1 102 ? -9.107 4.893 6.960 1.00 95.88 102 THR A CA 1
ATOM 840 C C . THR A 1 102 ? -10.509 4.783 7.582 1.00 95.88 102 THR A C 1
ATOM 842 O O . THR A 1 102 ? -10.603 4.866 8.808 1.00 95.88 102 THR A O 1
ATOM 845 N N . PRO A 1 103 ? -11.597 4.498 6.832 1.00 96.62 103 PRO A N 1
ATOM 846 C CA . PRO A 1 103 ? -12.937 4.396 7.425 1.00 96.62 103 PRO A CA 1
ATOM 847 C C . PRO A 1 103 ? -13.067 3.236 8.423 1.00 96.62 103 PRO A C 1
ATOM 849 O O . PRO A 1 103 ? -13.866 3.297 9.360 1.00 96.62 103 PRO A O 1
ATOM 852 N N . PHE A 1 104 ? -12.284 2.165 8.255 1.00 97.25 104 PHE A N 1
ATOM 853 C CA . PHE A 1 104 ? -12.260 1.059 9.211 1.00 97.25 104 PHE A CA 1
ATOM 854 C C . PHE A 1 104 ? -11.607 1.478 10.533 1.00 97.25 104 PHE A C 1
ATOM 856 O O . PHE A 1 104 ? -12.137 1.170 11.601 1.00 97.25 104 PHE A O 1
ATOM 863 N N . ILE A 1 105 ? -10.495 2.216 10.467 1.00 97.12 105 ILE A N 1
ATOM 864 C CA . ILE A 1 105 ? -9.813 2.766 11.646 1.00 97.12 105 ILE A CA 1
ATOM 865 C C . ILE A 1 105 ? -10.734 3.741 12.386 1.00 97.12 105 ILE A C 1
ATOM 867 O O . ILE A 1 105 ? -10.862 3.648 13.606 1.00 97.12 105 ILE A O 1
ATOM 871 N N . GLU A 1 106 ? -11.422 4.626 11.663 1.00 97.69 106 GLU A N 1
ATOM 872 C CA . GLU A 1 106 ? -12.390 5.561 12.248 1.00 97.69 106 GLU A CA 1
ATOM 873 C C . GLU A 1 106 ? -13.533 4.825 12.949 1.00 97.69 106 GLU A C 1
ATOM 875 O O . GLU A 1 106 ? -13.822 5.093 14.116 1.00 97.69 106 GLU A O 1
ATOM 880 N N . LYS A 1 107 ? -14.132 3.825 12.289 1.00 97.81 107 LYS A N 1
ATOM 881 C CA . LYS A 1 107 ? -15.189 2.999 12.887 1.00 97.81 107 LYS A CA 1
ATOM 882 C C . LYS A 1 107 ? -14.709 2.279 14.147 1.00 97.81 107 LYS A C 1
ATOM 884 O O . LYS A 1 107 ? -15.448 2.208 15.131 1.00 97.81 107 LYS A O 1
ATOM 889 N N . LEU A 1 108 ? -13.487 1.747 14.134 1.00 97.88 108 LEU A N 1
ATOM 890 C CA . LEU A 1 108 ? -12.893 1.093 15.296 1.00 97.88 108 LEU A CA 1
ATOM 891 C C . LEU A 1 108 ? -12.682 2.087 16.446 1.00 97.88 108 LEU A C 1
ATOM 893 O O . LEU A 1 108 ? -13.041 1.785 17.584 1.00 97.88 108 LEU A O 1
ATOM 897 N N . ALA A 1 109 ? -12.166 3.283 16.155 1.00 98.12 109 ALA A N 1
ATOM 898 C CA . ALA A 1 109 ? -11.988 4.342 17.144 1.00 98.12 109 ALA A CA 1
ATOM 899 C C . ALA A 1 109 ? -13.328 4.763 17.772 1.00 98.12 109 ALA A C 1
ATOM 901 O O . ALA A 1 109 ? -13.431 4.838 19.000 1.00 98.12 109 ALA A O 1
ATOM 902 N N . SER A 1 110 ? -14.373 4.954 16.958 1.00 98.19 110 SER A N 1
ATOM 903 C CA . SER A 1 110 ? -15.727 5.233 17.449 1.00 98.19 110 SER A CA 1
ATOM 904 C C . SER A 1 110 ? -16.266 4.095 18.315 1.00 98.19 110 SER A C 1
ATOM 906 O O . SER A 1 110 ? -16.769 4.350 19.404 1.00 98.19 110 SER A O 1
ATOM 908 N N . SER A 1 111 ? -16.104 2.838 17.889 1.00 98.38 111 SER A N 1
ATOM 909 C CA . SER A 1 111 ? -16.558 1.672 18.657 1.00 98.38 111 SER A CA 1
ATOM 910 C C . SER A 1 111 ? -15.871 1.566 20.021 1.00 98.38 111 SER A C 1
ATOM 912 O O . SER A 1 111 ? -16.532 1.262 21.012 1.00 98.38 111 SER A O 1
ATOM 914 N N . ILE A 1 112 ? -14.561 1.826 20.092 1.00 98.38 112 ILE A N 1
ATOM 915 C CA . ILE A 1 112 ? -13.814 1.854 21.358 1.00 98.38 112 ILE A CA 1
ATOM 916 C C . ILE A 1 112 ? -14.334 2.978 22.257 1.00 98.38 112 ILE A C 1
ATOM 918 O O . ILE A 1 112 ? -14.477 2.784 23.464 1.00 98.38 112 ILE A O 1
ATOM 922 N N . HIS A 1 113 ? -14.623 4.150 21.688 1.00 98.25 113 HIS A N 1
ATOM 923 C CA . HIS A 1 113 ? -15.165 5.269 22.449 1.00 98.25 113 HIS A CA 1
ATOM 924 C C . HIS A 1 113 ? -16.541 4.940 23.043 1.00 98.25 113 HIS A C 1
ATOM 926 O O . HIS A 1 113 ? -16.737 5.129 24.242 1.00 98.25 113 HIS A O 1
ATOM 932 N N . THR A 1 114 ? -17.454 4.373 22.249 1.00 98.12 114 THR A N 1
ATOM 933 C CA . THR A 1 114 ? -18.773 3.926 22.724 1.00 98.12 114 THR A CA 1
ATOM 934 C C . THR A 1 114 ? -18.651 2.890 23.840 1.00 98.12 114 THR A C 1
ATOM 936 O O . THR A 1 114 ? -19.270 3.059 24.885 1.00 98.12 114 THR A O 1
ATOM 939 N N . MET A 1 115 ? -17.793 1.879 23.675 1.00 98.12 115 MET A N 1
ATOM 940 C CA . MET A 1 115 ? -17.584 0.840 24.690 1.00 98.12 115 MET A CA 1
ATOM 941 C C . MET A 1 115 ? -17.085 1.416 26.023 1.00 98.12 115 MET A C 1
ATOM 943 O O . MET A 1 115 ? -17.519 0.981 27.086 1.00 98.12 115 MET A O 1
ATOM 947 N N . ARG A 1 116 ? -16.191 2.414 25.983 1.00 98.12 116 ARG A N 1
ATOM 948 C CA . ARG A 1 116 ? -15.727 3.105 27.196 1.00 98.12 116 ARG A CA 1
ATOM 949 C C . ARG A 1 116 ? -16.859 3.860 27.890 1.00 98.12 116 ARG A C 1
ATOM 951 O O . ARG A 1 116 ? -16.994 3.746 29.101 1.00 98.12 116 ARG A O 1
ATOM 958 N N . LEU A 1 117 ? -17.687 4.582 27.132 1.00 98.12 117 LEU A N 1
ATOM 959 C CA . LEU A 1 117 ? -18.835 5.303 27.692 1.00 98.12 117 LEU A CA 1
ATOM 960 C C . LEU A 1 117 ? -19.848 4.352 28.342 1.00 98.12 117 LEU A C 1
ATOM 962 O O . LEU A 1 117 ? -20.340 4.626 29.435 1.00 98.12 117 LEU A O 1
ATOM 966 N N . GLU A 1 118 ? -20.144 3.229 27.687 1.00 98.19 118 GLU A N 1
ATOM 967 C CA . GLU A 1 118 ? -21.026 2.196 28.235 1.00 98.19 118 GLU A CA 1
ATOM 968 C C . GLU A 1 118 ? -20.456 1.609 29.531 1.00 98.19 118 GLU A C 1
ATOM 970 O O . GLU A 1 118 ? -21.172 1.519 30.530 1.00 98.19 118 GLU A O 1
ATOM 975 N N . GLN A 1 119 ? -19.156 1.295 29.549 1.00 97.94 119 GLN A N 1
ATOM 976 C CA . GLN A 1 119 ? -18.462 0.797 30.736 1.00 97.94 119 GLN A CA 1
ATOM 977 C C . GLN A 1 119 ? -18.495 1.803 31.899 1.00 97.94 119 GLN A C 1
ATOM 979 O O . GLN A 1 119 ? -18.776 1.416 33.035 1.00 97.94 119 GLN A O 1
ATOM 984 N N . ASP A 1 120 ? -18.252 3.087 31.637 1.00 98.25 120 ASP A N 1
ATOM 985 C CA . ASP A 1 120 ? -18.297 4.134 32.664 1.00 98.25 120 ASP A CA 1
ATOM 986 C C . ASP A 1 120 ? -19.706 4.269 33.274 1.00 98.25 120 ASP A C 1
ATOM 988 O O . ASP A 1 120 ? -19.861 4.396 34.495 1.00 98.25 120 ASP A O 1
ATOM 992 N N . GLU A 1 121 ? -20.757 4.176 32.451 1.00 98.12 121 GLU A N 1
ATOM 993 C CA . GLU A 1 121 ? -22.146 4.201 32.920 1.00 98.12 121 GLU A CA 1
ATOM 994 C C . GLU A 1 121 ? -22.529 2.936 33.707 1.00 98.12 121 GLU A C 1
ATOM 996 O O . GLU A 1 121 ? -23.252 3.024 34.705 1.00 98.12 121 GLU A O 1
ATOM 1001 N N . GLU A 1 122 ? -22.030 1.758 33.330 1.00 98.06 122 GLU A N 1
ATOM 1002 C CA . GLU A 1 122 ? -22.197 0.535 34.126 1.00 98.06 122 GLU A CA 1
ATOM 1003 C C . GLU A 1 122 ? -21.531 0.651 35.499 1.00 98.06 122 GLU A C 1
ATOM 1005 O O . GLU A 1 122 ? -22.164 0.363 36.521 1.00 98.06 122 GLU A O 1
ATOM 1010 N N . VAL A 1 123 ? -20.289 1.142 35.551 1.00 98.50 123 VAL A N 1
ATOM 1011 C CA . VAL A 1 123 ? -19.575 1.386 36.812 1.00 98.50 123 VAL A CA 1
ATOM 1012 C C . VAL A 1 123 ? -20.366 2.355 37.687 1.00 98.50 123 VAL A C 1
ATOM 1014 O O . VAL A 1 123 ? -20.565 2.096 38.875 1.00 98.50 123 VAL A O 1
ATOM 1017 N N . LYS A 1 124 ? -20.891 3.439 37.114 1.00 98.25 124 LYS A N 1
ATOM 1018 C CA . LYS A 1 124 ? -21.714 4.416 37.836 1.00 98.25 124 LYS A CA 1
ATOM 1019 C C . LYS A 1 124 ? -22.993 3.800 38.407 1.00 98.25 124 LYS A C 1
ATOM 1021 O O . LYS A 1 124 ? -23.298 4.034 39.578 1.00 98.25 124 LYS A O 1
ATOM 1026 N N . LYS A 1 125 ? -23.709 2.972 37.637 1.00 98.19 125 LYS A N 1
ATOM 1027 C CA . LYS A 1 125 ? -24.893 2.231 38.119 1.00 98.19 125 LYS A CA 1
ATOM 1028 C C . LYS A 1 125 ? -24.535 1.284 39.268 1.00 98.19 125 LYS A C 1
ATOM 1030 O O . LYS A 1 125 ? -25.255 1.233 40.266 1.00 98.19 125 LYS A O 1
ATOM 1035 N N . LEU A 1 126 ? -23.407 0.576 39.173 1.00 98.25 126 LEU A N 1
ATOM 1036 C CA . LEU A 1 126 ? -22.926 -0.314 40.234 1.00 98.25 126 LEU A CA 1
ATOM 1037 C C . LEU A 1 126 ? -22.538 0.450 41.506 1.00 98.25 126 LEU A C 1
ATOM 1039 O O . LEU A 1 126 ? -22.865 0.004 42.607 1.00 98.25 126 LEU A O 1
ATOM 1043 N N . LEU A 1 127 ? -21.888 1.611 41.378 1.00 97.94 127 LEU A N 1
ATOM 1044 C CA . LEU A 1 127 ? -21.573 2.486 42.511 1.00 97.94 127 LEU A CA 1
ATOM 1045 C C . LEU A 1 127 ? -22.849 2.971 43.208 1.00 97.94 127 LEU A C 1
ATOM 1047 O O . LEU A 1 127 ? -22.954 2.852 44.429 1.00 97.94 127 LEU A O 1
ATOM 1051 N N . GLN A 1 128 ? -23.837 3.442 42.440 1.00 97.88 128 GLN A N 1
ATOM 1052 C CA . GLN A 1 128 ? -25.133 3.874 42.972 1.00 97.88 128 GLN A CA 1
ATOM 1053 C C . GLN A 1 128 ? -25.851 2.743 43.719 1.00 97.88 128 GLN A C 1
ATOM 1055 O O . GLN A 1 128 ? -26.317 2.944 44.842 1.00 97.88 128 GLN A O 1
ATOM 1060 N N . LEU A 1 129 ? -25.900 1.542 43.133 1.00 97.56 129 LEU A N 1
ATOM 1061 C CA . LEU A 1 129 ? -26.511 0.376 43.769 1.00 97.56 129 LEU A CA 1
ATOM 1062 C C . LEU A 1 129 ? -25.778 -0.010 45.060 1.00 97.56 129 LEU A C 1
ATOM 1064 O O . LEU A 1 129 ? -26.413 -0.215 46.094 1.00 97.56 129 LEU A O 1
ATOM 1068 N N . ARG A 1 130 ? -24.442 -0.065 45.027 1.00 97.38 130 ARG A N 1
ATOM 1069 C CA . ARG A 1 130 ? -23.606 -0.343 46.204 1.00 97.38 130 ARG A CA 1
ATOM 1070 C C . ARG A 1 130 ? -23.891 0.642 47.336 1.00 97.38 130 ARG A C 1
ATOM 1072 O O . ARG A 1 130 ? -24.024 0.223 48.485 1.00 97.38 130 ARG A O 1
ATOM 1079 N N . ASP A 1 131 ? -23.961 1.934 47.032 1.00 97.00 131 ASP A N 1
ATOM 1080 C CA . ASP A 1 131 ? -24.164 2.971 48.046 1.00 97.00 131 ASP A CA 1
ATOM 1081 C C . ASP A 1 131 ? -25.598 2.963 48.594 1.00 97.00 131 ASP A C 1
ATOM 1083 O O . ASP A 1 131 ? -25.787 3.108 49.802 1.00 97.00 131 ASP A O 1
ATOM 1087 N N . SER A 1 132 ? -26.596 2.665 47.754 1.00 96.88 132 SER A N 1
ATOM 1088 C CA . SER A 1 132 ? -27.977 2.422 48.190 1.00 96.88 132 SER A CA 1
ATOM 1089 C C . SER A 1 132 ? -28.080 1.228 49.150 1.00 96.88 132 SER A C 1
ATOM 1091 O O . SER A 1 132 ? -28.664 1.350 50.228 1.00 96.88 132 SER A O 1
ATOM 1093 N N . LEU A 1 133 ? -27.447 0.097 48.818 1.00 95.00 133 LEU A N 1
ATOM 1094 C CA . LEU A 1 133 ? -27.417 -1.089 49.681 1.00 95.00 133 LEU A CA 1
ATOM 1095 C C . LEU A 1 133 ? -26.694 -0.817 51.007 1.00 95.00 133 LEU A C 1
ATOM 1097 O O . LEU A 1 133 ? -27.158 -1.246 52.061 1.00 95.00 133 LEU A O 1
ATOM 1101 N N . ARG A 1 134 ? -25.587 -0.063 50.984 1.00 94.00 134 ARG A N 1
ATOM 1102 C CA . ARG A 1 134 ? -24.892 0.367 52.210 1.00 94.00 134 ARG A CA 1
ATOM 1103 C C . ARG A 1 134 ? -25.773 1.231 53.103 1.00 94.00 134 ARG A C 1
ATOM 1105 O O . ARG A 1 134 ? -25.699 1.085 54.322 1.00 94.00 134 ARG A O 1
ATOM 1112 N N . LEU A 1 135 ? -26.573 2.122 52.519 1.00 92.75 135 LEU A N 1
ATOM 1113 C CA . LEU A 1 135 ? -27.510 2.952 53.271 1.00 92.75 135 LEU A CA 1
ATOM 1114 C C . LEU A 1 135 ? -28.605 2.090 53.913 1.00 92.75 135 LEU A C 1
ATOM 1116 O O . LEU A 1 135 ? -28.846 2.223 55.108 1.00 92.75 135 LEU A O 1
ATOM 1120 N N . LEU A 1 136 ? -29.211 1.170 53.152 1.00 90.50 136 LEU A N 1
ATOM 1121 C CA . LEU A 1 136 ? -30.237 0.244 53.655 1.00 90.50 136 LEU A CA 1
ATOM 1122 C C . LEU A 1 136 ? -29.719 -0.603 54.827 1.00 90.50 136 LEU A C 1
ATOM 1124 O O . LEU A 1 136 ? -30.362 -0.660 55.873 1.00 90.50 136 LEU A O 1
ATOM 1128 N N . LEU A 1 137 ? -28.520 -1.180 54.699 1.00 84.44 137 LEU A N 1
ATOM 1129 C CA . LEU A 1 137 ? -27.902 -1.977 55.764 1.00 84.44 137 LEU A CA 1
ATOM 1130 C C . LEU A 1 137 ? -27.538 -1.141 57.005 1.00 84.44 137 LEU A C 1
ATOM 1132 O O . LEU A 1 137 ? -27.632 -1.633 58.129 1.00 84.44 137 LEU A O 1
ATOM 1136 N N . GLN A 1 138 ? -27.148 0.129 56.840 1.00 76.75 138 GLN A N 1
ATOM 1137 C CA . GLN A 1 138 ? -26.942 1.035 57.980 1.00 76.75 138 GLN A CA 1
ATOM 1138 C C . GLN A 1 138 ? -28.249 1.375 58.709 1.00 76.75 138 GLN A C 1
ATOM 1140 O O . GLN A 1 138 ? -28.224 1.594 59.922 1.00 76.75 138 GLN A O 1
ATOM 1145 N N . VAL A 1 139 ? -29.375 1.442 57.992 1.00 65.69 139 VAL A N 1
ATOM 1146 C CA . VAL A 1 139 ? -30.697 1.682 58.587 1.00 65.69 139 VAL A CA 1
ATOM 1147 C C . VAL A 1 139 ? -31.156 0.460 59.387 1.00 65.69 139 VAL A C 1
ATOM 1149 O O . VAL A 1 139 ? -31.505 0.623 60.556 1.00 65.69 139 VAL A O 1
ATOM 1152 N N . GLU A 1 140 ? -31.047 -0.755 58.836 1.00 59.91 140 GLU A N 1
ATOM 1153 C CA . GLU A 1 140 ? -31.344 -1.998 59.577 1.00 59.91 140 GLU A CA 1
ATOM 1154 C C . GLU A 1 140 ? -30.474 -2.133 60.837 1.00 59.91 140 GLU A C 1
ATOM 1156 O O . GLU A 1 140 ? -30.977 -2.441 61.920 1.00 59.91 140 GLU A O 1
ATOM 1161 N N . GLY A 1 141 ? -29.184 -1.794 60.736 1.00 58.16 141 GLY A N 1
ATOM 1162 C CA . GLY A 1 141 ? -28.268 -1.807 61.875 1.00 58.16 141 GLY A CA 1
ATOM 1163 C C . GLY A 1 141 ? -28.629 -0.817 62.989 1.00 58.16 141 GLY A C 1
ATOM 1164 O O . GLY A 1 141 ? -28.225 -1.028 64.126 1.00 58.16 141 GLY A O 1
ATOM 1165 N N . LYS A 1 142 ? -29.395 0.250 62.721 1.00 53.84 142 LYS A N 1
ATOM 1166 C CA . LYS A 1 142 ? -29.870 1.192 63.755 1.00 53.84 142 LYS A CA 1
ATOM 1167 C C . LYS A 1 142 ? -31.214 0.780 64.353 1.00 53.84 142 LYS A C 1
ATOM 1169 O O . LYS A 1 142 ? -31.418 0.971 65.554 1.00 53.84 142 LYS A O 1
ATOM 1174 N N . GLU A 1 143 ? -32.109 0.195 63.560 1.00 50.75 143 GLU A N 1
ATOM 1175 C CA . GLU A 1 143 ? -33.394 -0.315 64.057 1.00 50.75 143 GLU A CA 1
ATOM 1176 C C . GLU A 1 143 ? -33.206 -1.459 65.068 1.00 50.75 143 GLU A C 1
ATOM 1178 O O . GLU A 1 143 ? -33.914 -1.513 66.077 1.00 50.75 143 GLU A O 1
ATOM 1183 N N . GLU A 1 144 ? -32.197 -2.317 64.882 1.00 46.03 144 GLU A N 1
ATOM 1184 C CA . GLU A 1 144 ? -31.915 -3.424 65.806 1.00 46.03 144 GLU A CA 1
ATOM 1185 C C . GLU A 1 144 ? -31.453 -2.945 67.201 1.00 46.03 144 GLU A C 1
ATOM 1187 O O . GLU A 1 144 ? -31.812 -3.537 68.224 1.00 46.03 144 GLU A O 1
ATOM 1192 N N . TYR A 1 145 ? -30.736 -1.815 67.278 1.00 47.00 145 TYR A N 1
ATOM 1193 C CA . TYR A 1 145 ? -30.320 -1.219 68.557 1.00 47.00 145 TYR A CA 1
ATOM 1194 C C . TYR A 1 145 ? -31.469 -0.541 69.311 1.00 47.00 145 TYR A C 1
ATOM 1196 O O . TYR A 1 145 ? -31.466 -0.542 70.545 1.00 47.00 145 TYR A O 1
ATOM 1204 N N . LEU A 1 146 ? -32.466 0.010 68.610 1.00 48.62 146 LEU A N 1
ATOM 1205 C CA . LEU A 1 146 ? -33.632 0.615 69.263 1.00 48.62 146 LEU A CA 1
ATOM 1206 C C . LEU A 1 146 ? -34.640 -0.432 69.751 1.00 48.62 146 LEU A C 1
ATOM 1208 O O . LEU A 1 146 ? -35.268 -0.227 70.790 1.00 48.62 146 LEU A O 1
ATOM 1212 N N . ASN A 1 147 ? -34.730 -1.587 69.088 1.00 47.78 147 ASN A N 1
ATOM 1213 C CA . ASN A 1 147 ? -35.614 -2.675 69.517 1.00 47.78 147 ASN A CA 1
ATOM 1214 C C . ASN A 1 147 ? -35.073 -3.464 70.727 1.00 47.78 147 ASN A C 1
ATOM 1216 O O . ASN A 1 147 ? -35.830 -4.115 71.448 1.00 47.78 147 ASN A O 1
ATOM 1220 N N . ARG A 1 148 ? -33.765 -3.374 71.011 1.00 49.12 148 ARG A N 1
ATOM 1221 C CA . ARG A 1 148 ? -33.138 -4.059 72.156 1.00 49.12 148 ARG A CA 1
ATOM 1222 C C . ARG A 1 148 ? -33.469 -3.459 73.520 1.00 49.12 148 ARG A C 1
ATOM 1224 O O . ARG A 1 148 ? -33.276 -4.139 74.523 1.00 49.12 148 ARG A O 1
ATOM 1231 N N . LYS A 1 149 ? -33.985 -2.226 73.591 1.00 43.81 149 LYS A N 1
ATOM 1232 C CA . LYS A 1 149 ? -34.396 -1.628 74.875 1.00 43.81 149 LYS A CA 1
ATOM 1233 C C . LYS A 1 149 ? -35.730 -2.156 75.413 1.00 43.81 149 LYS A C 1
ATOM 1235 O O . LYS A 1 149 ? -36.090 -1.781 76.521 1.00 43.81 149 LYS A O 1
ATOM 1240 N N . ASN A 1 150 ? -36.417 -3.052 74.694 1.00 45.38 150 ASN A N 1
ATOM 1241 C CA . ASN A 1 150 ? -37.726 -3.566 75.109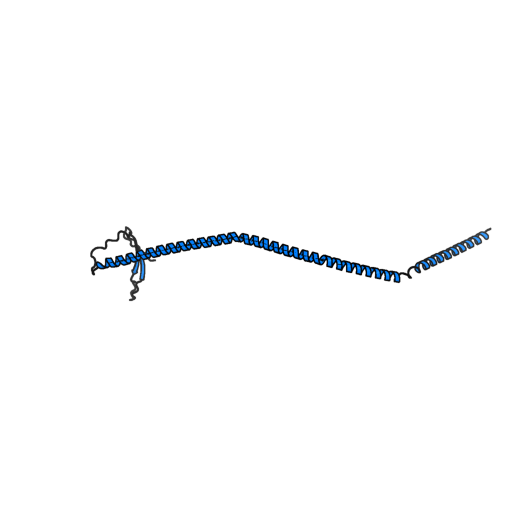 1.00 45.38 150 ASN A CA 1
ATOM 1242 C C . ASN A 1 150 ? -37.822 -5.091 75.295 1.00 45.38 150 ASN A C 1
ATOM 1244 O O . ASN A 1 150 ? -38.925 -5.619 75.376 1.00 45.38 150 ASN A O 1
ATOM 1248 N N . SER A 1 151 ? -36.704 -5.817 75.398 1.00 45.44 151 SER A N 1
ATOM 1249 C CA . SER A 1 151 ? -36.731 -7.272 75.612 1.00 45.44 151 SER A CA 1
ATOM 1250 C C . SER A 1 151 ? -35.936 -7.677 76.850 1.00 45.44 151 SER A C 1
ATOM 1252 O O . SER A 1 151 ? -34.853 -8.253 76.755 1.00 45.44 151 SER A O 1
ATOM 1254 N N . GLY A 1 152 ? -36.508 -7.411 78.026 1.00 42.66 152 GLY A N 1
ATOM 1255 C CA . GLY A 1 152 ? -36.242 -8.254 79.187 1.00 42.66 152 GLY A CA 1
ATOM 1256 C C . GLY A 1 152 ? -36.648 -9.700 78.878 1.00 42.66 152 GLY A C 1
ATOM 1257 O O . GLY A 1 152 ? -37.633 -9.935 78.182 1.00 42.66 152 GLY A O 1
ATOM 1258 N N . ASN A 1 153 ? -35.857 -10.655 79.367 1.00 51.41 153 ASN A N 1
ATOM 1259 C CA . ASN A 1 153 ? -36.097 -12.096 79.293 1.00 51.41 153 ASN A CA 1
ATOM 1260 C C . ASN A 1 153 ? -37.551 -12.471 79.629 1.00 51.41 153 ASN A C 1
ATOM 1262 O O . ASN A 1 153 ? -37.913 -12.585 80.798 1.00 51.41 153 ASN A O 1
ATOM 1266 N N . GLY A 1 154 ? -38.365 -12.740 78.614 1.00 41.69 154 GLY A N 1
ATOM 1267 C CA . GLY A 1 154 ? -39.714 -13.245 78.807 1.00 41.69 154 GLY A CA 1
ATOM 1268 C C . GLY A 1 154 ? -40.272 -13.778 77.502 1.00 41.69 154 GLY A C 1
ATOM 1269 O O . GLY A 1 154 ? -40.313 -13.068 76.501 1.00 41.69 154 GLY A O 1
ATOM 1270 N N . TYR A 1 155 ? -40.699 -15.040 77.514 1.00 45.97 155 TYR A N 1
ATOM 1271 C CA . TYR A 1 155 ? -41.634 -15.566 76.525 1.00 45.97 155 TYR A CA 1
ATOM 1272 C C . TYR A 1 155 ? -42.803 -14.576 76.398 1.00 45.97 155 TYR A C 1
ATOM 1274 O O . TYR A 1 155 ? -43.590 -14.422 77.330 1.00 45.97 155 TYR A O 1
ATOM 1282 N N . SER A 1 156 ? -42.906 -13.880 75.264 1.00 55.16 156 SER A N 1
ATOM 1283 C CA . SER A 1 156 ? -44.075 -13.052 74.977 1.00 55.16 156 SER A CA 1
ATOM 1284 C C . SER A 1 156 ? -45.254 -13.979 74.682 1.00 55.16 156 SER A C 1
ATOM 1286 O O . SER A 1 156 ? -45.245 -14.707 73.692 1.00 55.16 156 SER A O 1
ATOM 1288 N N . ILE A 1 157 ? -46.259 -13.970 75.562 1.00 60.03 157 ILE A N 1
ATOM 1289 C CA . ILE A 1 157 ? -47.513 -14.739 75.445 1.00 60.03 157 ILE A CA 1
ATOM 1290 C C . ILE A 1 157 ? -48.401 -14.243 74.289 1.00 60.03 157 ILE A C 1
ATOM 1292 O O . ILE A 1 157 ? -49.354 -14.913 73.893 1.00 60.03 157 ILE A O 1
ATOM 1296 N N . HIS A 1 158 ? -48.079 -13.092 73.698 1.00 57.16 158 HIS A N 1
ATOM 1297 C CA . HIS A 1 158 ? -48.748 -12.617 72.499 1.00 57.16 158 HIS A CA 1
ATOM 1298 C C . HIS A 1 158 ? -48.102 -13.229 71.262 1.00 57.16 158 HIS A C 1
ATOM 1300 O O . HIS A 1 158 ? -46.918 -13.022 70.992 1.00 57.16 158 HIS A O 1
ATOM 1306 N N . GLN A 1 159 ? -48.913 -13.960 70.493 1.00 55.31 159 GLN A N 1
ATOM 1307 C CA . GLN A 1 159 ? -48.550 -14.429 69.164 1.00 55.31 159 GLN A CA 1
ATOM 1308 C C . GLN A 1 159 ? -47.982 -13.239 68.376 1.00 55.31 159 GLN A C 1
ATOM 1310 O O . GLN A 1 159 ? -48.688 -12.232 68.246 1.00 55.31 159 GLN A O 1
AT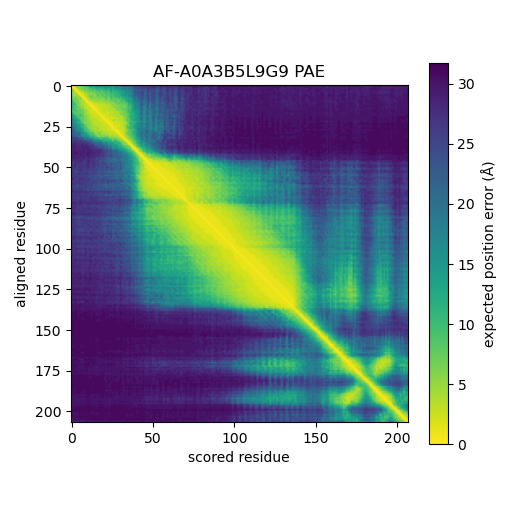OM 1315 N N . PRO A 1 160 ? -46.725 -13.302 67.890 1.00 59.62 160 PRO A N 1
ATOM 1316 C CA . PRO A 1 160 ? -46.170 -12.230 67.083 1.00 59.62 160 PRO A CA 1
ATOM 1317 C C . PRO A 1 160 ? -47.144 -11.985 65.940 1.00 59.62 160 PRO A C 1
ATOM 1319 O O . PRO A 1 160 ? -47.426 -12.909 65.171 1.00 59.62 160 PRO A O 1
ATOM 1322 N N . GLN A 1 161 ? -47.723 -10.784 65.867 1.00 59.22 161 GLN A N 1
ATOM 1323 C CA . GLN A 1 161 ? -48.608 -10.463 64.759 1.00 59.22 161 GLN A CA 1
ATOM 1324 C C . GLN A 1 161 ? -47.791 -10.637 63.481 1.00 59.22 161 GLN A C 1
ATOM 1326 O O . GLN A 1 161 ? -46.772 -9.971 63.289 1.00 59.22 161 GLN A O 1
ATOM 1331 N N . GLY A 1 162 ? -48.196 -11.603 62.653 1.00 57.03 162 GLY A N 1
ATOM 1332 C CA . GLY A 1 162 ? -47.523 -11.902 61.399 1.00 57.03 162 GLY A CA 1
ATOM 1333 C C . GLY A 1 162 ? -47.367 -10.616 60.598 1.00 57.03 162 GLY A C 1
ATOM 1334 O O . GLY A 1 162 ? -48.306 -9.826 60.477 1.00 57.03 162 GLY A O 1
ATOM 1335 N N . ASN A 1 163 ? -46.164 -10.370 60.091 1.00 58.19 163 ASN A N 1
ATOM 1336 C CA . ASN A 1 163 ? -45.903 -9.172 59.315 1.00 58.19 163 ASN A CA 1
ATOM 1337 C C . ASN A 1 163 ? -46.713 -9.247 58.009 1.00 58.19 163 ASN A C 1
ATOM 1339 O O . ASN A 1 163 ? -46.345 -9.987 57.100 1.00 58.19 163 ASN A O 1
ATOM 1343 N N . LYS A 1 164 ? -47.813 -8.481 57.930 1.00 61.78 164 LYS A N 1
ATOM 1344 C CA . LYS A 1 164 ? -48.794 -8.494 56.823 1.00 61.78 164 LYS A CA 1
ATOM 1345 C C . LYS A 1 164 ? -48.196 -8.189 55.441 1.00 61.78 164 LYS A C 1
ATOM 1347 O O . LYS A 1 164 ? -48.884 -8.359 54.443 1.00 61.78 164 LYS A O 1
ATOM 1352 N N . LYS A 1 165 ? -46.944 -7.718 55.374 1.00 59.66 165 LYS A N 1
ATOM 1353 C CA . LYS A 1 165 ? -46.217 -7.486 54.117 1.00 59.66 165 LYS A CA 1
ATOM 1354 C C . LYS A 1 165 ? -45.652 -8.764 53.496 1.00 59.66 165 LYS A C 1
ATOM 1356 O O . LYS A 1 165 ? -45.415 -8.790 52.294 1.00 59.66 165 LYS A O 1
ATOM 1361 N N . TYR A 1 166 ? -45.427 -9.806 54.293 1.00 58.75 166 TYR A N 1
ATOM 1362 C CA . TYR A 1 166 ? -44.954 -11.092 53.798 1.00 58.75 166 TYR A CA 1
ATOM 1363 C C . TYR A 1 166 ? -46.181 -11.953 53.516 1.00 58.75 166 TYR A C 1
ATOM 1365 O O . TYR A 1 166 ? -46.923 -12.298 54.432 1.00 58.75 166 TYR A O 1
ATOM 1373 N N . GLY A 1 167 ? -46.433 -12.205 52.231 1.00 66.69 167 GLY A N 1
ATOM 1374 C CA . GLY A 1 167 ? -47.567 -12.995 51.759 1.00 66.69 167 GLY A CA 1
ATOM 1375 C C . GLY A 1 167 ? -47.469 -14.472 52.152 1.00 66.69 167 GLY A C 1
ATOM 1376 O O . GLY A 1 167 ? -46.883 -14.852 53.160 1.00 66.69 167 GLY A O 1
ATOM 1377 N N . THR A 1 168 ? -48.025 -15.353 51.328 1.00 70.31 168 THR A N 1
ATOM 1378 C CA . THR A 1 168 ? -48.037 -16.798 51.591 1.00 70.31 168 THR A CA 1
ATOM 1379 C C . THR A 1 168 ? -46.681 -17.480 51.407 1.00 70.31 168 THR A C 1
ATOM 1381 O O . THR A 1 168 ? -46.642 -18.702 51.434 1.00 70.31 168 THR A O 1
ATOM 1384 N N . GLU A 1 169 ? -45.578 -16.762 51.178 1.00 73.56 169 GLU A N 1
ATOM 1385 C CA . GLU A 1 169 ? -44.267 -17.365 50.930 1.00 73.56 169 GLU A CA 1
ATOM 1386 C C . GLU A 1 169 ? -43.125 -16.701 51.703 1.00 73.56 169 GLU A C 1
ATOM 1388 O O . GLU A 1 169 ? -43.067 -15.481 51.851 1.00 73.56 169 GLU A O 1
ATOM 1393 N N . LYS A 1 170 ? -42.208 -17.531 52.213 1.00 74.06 170 LYS A N 1
ATOM 1394 C CA . LYS A 1 170 ? -41.017 -17.105 52.948 1.00 74.06 170 LYS A CA 1
ATOM 1395 C C . LYS A 1 170 ? -39.825 -17.970 52.565 1.00 74.06 170 LYS A C 1
ATOM 1397 O O . LYS A 1 170 ? -39.920 -19.195 52.598 1.00 74.06 170 LYS A O 1
ATOM 1402 N N . SER A 1 171 ? -38.697 -17.336 52.263 1.00 80.25 171 SER A N 1
ATOM 1403 C CA . SER A 1 171 ? -37.440 -18.016 51.952 1.00 80.25 171 SER A CA 1
ATOM 1404 C C . SER A 1 171 ? -36.289 -17.509 52.808 1.00 80.25 171 SER A C 1
ATOM 1406 O O . SER A 1 171 ? -36.206 -16.313 53.082 1.00 80.25 171 SER A O 1
ATOM 1408 N N . GLY A 1 172 ? -35.381 -18.393 53.213 1.00 79.94 172 GLY A N 1
ATOM 1409 C CA . GLY A 1 172 ? -34.178 -17.991 53.940 1.00 79.94 172 GLY A CA 1
ATOM 1410 C C . GLY A 1 172 ? -33.308 -19.164 54.370 1.00 79.94 172 GLY A C 1
ATOM 1411 O O . GLY A 1 172 ? -33.674 -20.325 54.189 1.00 79.94 172 GLY A O 1
ATOM 1412 N N . PHE A 1 173 ? -32.150 -18.851 54.949 1.00 79.56 173 PHE A N 1
ATOM 1413 C CA . PHE A 1 173 ? -31.252 -19.855 55.513 1.00 79.56 173 PHE A CA 1
ATOM 1414 C C . PHE A 1 173 ? -31.790 -20.357 56.853 1.00 79.56 173 PHE A C 1
ATOM 1416 O O . PHE A 1 173 ? -31.981 -19.573 57.782 1.00 79.56 173 PHE A O 1
ATOM 1423 N N . LEU A 1 174 ? -31.972 -21.671 56.975 1.00 76.75 174 LEU A N 1
ATOM 1424 C CA . LEU A 1 174 ? -32.242 -22.334 58.244 1.00 76.75 174 LEU A CA 1
ATOM 1425 C C . LEU A 1 174 ? -31.052 -23.209 58.631 1.00 76.75 174 LEU A C 1
ATOM 1427 O O . LEU A 1 174 ? -30.491 -23.930 57.803 1.00 76.75 174 LEU A O 1
ATOM 1431 N N . GLN A 1 175 ? -30.690 -23.165 59.909 1.00 73.81 175 GLN A N 1
ATOM 1432 C CA . GLN A 1 175 ? -29.771 -24.130 60.495 1.00 73.81 175 GLN A CA 1
ATOM 1433 C C . GLN A 1 175 ? -30.555 -25.388 60.878 1.00 73.81 175 GLN A C 1
ATOM 1435 O O . GLN A 1 175 ? -31.124 -25.469 61.967 1.00 73.81 175 GLN A O 1
ATOM 1440 N N . LYS A 1 176 ? -30.623 -26.370 59.971 1.00 73.56 176 LYS A N 1
ATOM 1441 C CA . LYS A 1 176 ? -31.255 -27.663 60.267 1.00 73.56 176 LYS A CA 1
ATOM 1442 C C . LYS A 1 176 ? -30.235 -28.563 60.968 1.00 73.56 176 LYS A C 1
ATOM 1444 O O . LYS A 1 176 ? -29.143 -28.785 60.438 1.00 73.56 176 LYS A O 1
ATOM 1449 N N . LYS A 1 177 ? -30.597 -29.109 62.134 1.00 68.69 177 LYS A N 1
ATOM 1450 C CA . LYS A 1 177 ? -29.830 -30.197 62.763 1.00 68.69 177 LYS A CA 1
ATOM 1451 C C . LYS A 1 177 ? -29.891 -31.440 61.866 1.00 68.69 177 LYS A C 1
ATOM 1453 O O . LYS A 1 177 ? -30.952 -31.781 61.335 1.00 68.69 177 LYS A O 1
ATOM 1458 N N . SER A 1 178 ? -28.749 -32.078 61.639 1.00 65.88 178 SER A N 1
ATOM 1459 C CA . SER A 1 178 ? -28.690 -33.382 60.979 1.00 65.88 178 SER A CA 1
ATOM 1460 C C . SER A 1 178 ? -29.282 -34.449 61.903 1.00 65.88 178 SER A C 1
ATOM 1462 O O . SER A 1 178 ? -28.937 -34.512 63.078 1.00 65.88 178 SER A O 1
ATOM 1464 N N . ASP A 1 179 ? -30.151 -35.309 61.370 1.00 65.88 179 ASP A N 1
ATOM 1465 C CA . ASP A 1 179 ? -30.805 -36.400 62.115 1.00 65.88 179 ASP A CA 1
ATOM 1466 C C . ASP A 1 179 ? -29.863 -37.622 62.281 1.00 65.88 179 ASP A C 1
ATOM 1468 O O . ASP A 1 179 ? -30.286 -38.774 62.226 1.00 65.88 179 ASP A O 1
ATOM 1472 N N . GLY A 1 180 ? -28.552 -37.379 62.407 1.00 58.09 180 GLY A N 1
ATOM 1473 C CA . GLY A 1 180 ? -27.529 -38.416 62.527 1.00 58.09 180 GLY A CA 1
ATOM 1474 C C . GLY A 1 180 ? -27.303 -38.805 63.986 1.00 58.09 180 GLY A C 1
ATOM 1475 O O . GLY A 1 180 ? -26.904 -37.972 64.793 1.00 58.09 180 GLY A O 1
ATOM 1476 N N . TYR A 1 181 ? -27.501 -40.083 64.307 1.00 54.66 181 TYR A N 1
ATOM 1477 C CA . TYR A 1 181 ? -27.350 -40.692 65.639 1.00 54.66 181 TYR A CA 1
ATOM 1478 C C . TYR A 1 181 ? -25.912 -40.715 66.209 1.00 54.66 181 TYR A C 1
ATOM 1480 O O . TYR A 1 181 ? -25.645 -41.418 67.179 1.00 54.66 181 TYR A O 1
ATOM 1488 N N . ILE A 1 182 ? -24.968 -39.954 65.649 1.00 56.84 182 ILE A N 1
ATOM 1489 C CA . ILE A 1 182 ? -23.589 -39.881 66.143 1.00 56.84 182 ILE A CA 1
ATOM 1490 C C . ILE A 1 182 ? -23.248 -38.416 66.397 1.00 56.84 182 ILE A C 1
ATOM 1492 O O . ILE A 1 182 ? -23.241 -37.609 65.468 1.00 56.84 182 ILE A O 1
ATOM 1496 N N . ASN A 1 183 ? -22.979 -38.109 67.670 1.00 52.41 183 ASN A N 1
ATOM 1497 C CA . ASN A 1 183 ? -22.606 -36.817 68.255 1.00 52.41 183 ASN A CA 1
ATOM 1498 C C . ASN A 1 183 ? -21.623 -36.001 67.399 1.00 52.41 183 ASN A C 1
ATOM 1500 O O . ASN A 1 183 ? -20.424 -35.958 67.656 1.00 52.41 183 ASN A O 1
ATOM 1504 N N . SER A 1 184 ? -22.144 -35.306 66.398 1.00 50.81 184 SER A N 1
ATOM 1505 C CA . SER A 1 184 ? -21.399 -34.352 65.593 1.00 50.81 184 SER A CA 1
ATOM 1506 C C . SER A 1 184 ? -22.282 -33.125 65.419 1.00 50.81 184 SER A C 1
ATOM 1508 O O . SER A 1 184 ? -23.313 -33.137 64.751 1.00 50.81 184 SER A O 1
ATOM 1510 N N . SER A 1 185 ? -21.901 -32.062 66.119 1.00 55.56 185 SER A N 1
ATOM 1511 C CA . SER A 1 185 ? -22.543 -30.749 66.147 1.00 55.56 185 SER A CA 1
ATOM 1512 C C . SER A 1 185 ? -22.357 -30.007 64.817 1.00 55.56 185 SER A C 1
ATOM 1514 O O . SER A 1 185 ? -21.724 -28.957 64.759 1.00 55.56 185 SER A O 1
ATOM 1516 N N . GLY A 1 186 ? -22.871 -30.578 63.729 1.00 54.22 186 GLY A N 1
ATOM 1517 C CA . GLY A 1 186 ? -22.891 -29.973 62.403 1.00 54.22 186 GLY A CA 1
ATOM 1518 C C . GLY A 1 186 ? -24.273 -29.405 62.098 1.00 54.22 186 GLY A C 1
ATOM 1519 O O . GLY A 1 186 ? -25.226 -30.153 61.891 1.00 54.22 186 GLY A O 1
ATOM 1520 N N . PHE A 1 187 ? -24.401 -28.079 62.053 1.00 60.47 187 PHE A N 1
ATOM 1521 C CA . PHE A 1 187 ? -25.584 -27.440 61.477 1.00 60.47 187 PHE A CA 1
ATOM 1522 C C . PHE A 1 187 ? -25.385 -27.295 59.971 1.00 60.47 187 PHE A C 1
ATOM 1524 O O . PHE A 1 187 ? -24.466 -26.607 59.528 1.00 60.47 187 PHE A O 1
ATOM 1531 N N . ASN A 1 188 ? -26.273 -27.891 59.177 1.00 63.69 188 ASN A N 1
ATOM 1532 C CA . ASN A 1 188 ? -26.296 -27.634 57.742 1.00 63.69 188 ASN A CA 1
ATOM 1533 C C . ASN A 1 188 ? -27.101 -26.355 57.488 1.00 63.69 188 ASN A C 1
ATOM 1535 O O . ASN A 1 188 ? -28.280 -26.277 57.844 1.00 63.69 188 ASN A O 1
ATOM 1539 N N . LYS A 1 189 ? -26.470 -25.347 56.872 1.00 69.81 189 LYS A N 1
ATOM 1540 C CA . LYS A 1 189 ? -27.184 -24.180 56.340 1.00 69.81 189 LYS A CA 1
ATOM 1541 C C . LYS A 1 189 ? -27.904 -24.616 55.068 1.00 69.81 189 LYS A C 1
ATOM 1543 O O . LYS A 1 189 ? -27.263 -24.955 54.082 1.00 69.81 189 LYS A O 1
ATOM 1548 N N . SER A 1 190 ? -29.229 -24.636 55.095 1.00 64.50 190 SER A N 1
ATOM 1549 C CA . SER A 1 190 ? -30.060 -24.933 53.923 1.00 64.50 190 SER A CA 1
ATOM 1550 C C . SER A 1 190 ? -30.971 -23.745 53.641 1.00 64.50 190 SER A C 1
ATOM 1552 O O . SER A 1 190 ? -31.516 -23.164 54.579 1.00 64.50 190 SER A O 1
ATOM 1554 N N . ILE A 1 191 ? -31.139 -23.378 52.370 1.00 73.69 191 ILE A N 1
ATOM 1555 C CA . ILE A 1 191 ? -32.175 -22.418 51.972 1.00 73.69 191 ILE A CA 1
ATOM 1556 C C . ILE A 1 191 ? -33.501 -23.175 51.943 1.00 73.69 191 ILE A C 1
ATOM 1558 O O . ILE A 1 191 ? -33.610 -24.205 51.281 1.00 73.69 191 ILE A O 1
ATOM 1562 N N . ILE A 1 192 ? -34.497 -22.693 52.683 1.00 72.44 192 ILE A N 1
ATOM 1563 C CA . ILE A 1 192 ? -35.835 -23.291 52.729 1.00 72.44 192 ILE A CA 1
ATOM 1564 C C . ILE A 1 192 ? -36.832 -22.292 52.166 1.00 72.44 192 ILE A C 1
ATOM 1566 O O . ILE A 1 192 ? -36.812 -21.129 52.559 1.00 72.44 192 ILE A O 1
ATOM 1570 N N . PHE A 1 193 ? -37.715 -22.770 51.292 1.00 68.06 193 PHE A N 1
ATOM 1571 C CA . PHE A 1 193 ? -38.884 -22.050 50.800 1.00 68.06 193 PHE A CA 1
ATOM 1572 C C . PHE A 1 193 ? -40.132 -22.634 51.463 1.00 68.06 193 PHE A C 1
ATOM 1574 O O . PHE A 1 193 ? -40.438 -23.811 51.287 1.00 68.06 193 PHE A O 1
ATOM 1581 N N . ILE A 1 194 ? -40.840 -21.825 52.246 1.00 73.12 194 ILE A N 1
ATOM 1582 C CA . ILE A 1 194 ? -42.109 -22.185 52.882 1.00 73.12 194 ILE A CA 1
ATOM 1583 C C . ILE A 1 194 ? -43.205 -21.436 52.142 1.00 73.12 194 ILE A C 1
ATOM 1585 O O . ILE A 1 194 ? -43.182 -20.207 52.116 1.00 73.12 194 ILE A O 1
ATOM 1589 N N . ARG A 1 195 ? -44.168 -22.161 51.570 1.00 66.69 195 ARG A N 1
ATOM 1590 C CA . ARG A 1 195 ? -45.358 -21.581 50.942 1.00 66.69 195 ARG A CA 1
ATOM 1591 C C . ARG A 1 195 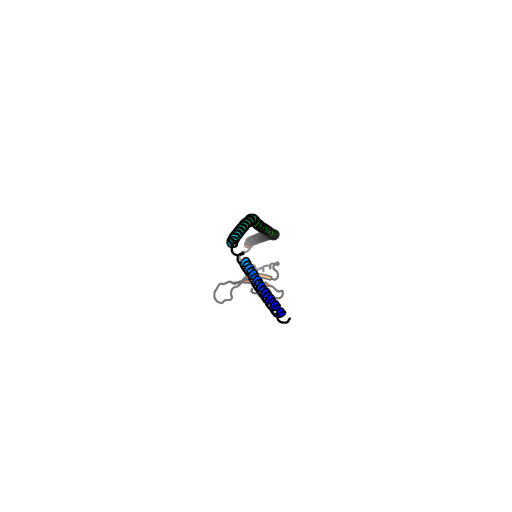? -46.612 -22.112 51.636 1.00 66.69 195 ARG A C 1
ATOM 1593 O O . ARG A 1 195 ? -46.810 -23.320 51.697 1.00 66.69 195 ARG A O 1
ATOM 1600 N N . ILE A 1 196 ? -47.432 -21.223 52.186 1.00 62.88 196 ILE A N 1
ATOM 1601 C CA . ILE A 1 196 ? -48.716 -21.540 52.815 1.00 62.88 196 ILE A CA 1
ATOM 1602 C C . ILE A 1 196 ? -49.780 -21.522 51.715 1.00 62.88 196 ILE A C 1
ATOM 1604 O O . ILE A 1 196 ? -50.261 -20.463 51.321 1.00 62.88 196 ILE A O 1
ATOM 1608 N N . ALA A 1 197 ? -50.136 -22.686 51.177 1.00 52.81 197 ALA A N 1
ATOM 1609 C CA . ALA A 1 197 ? -51.329 -22.799 50.344 1.00 52.81 197 ALA A CA 1
ATOM 1610 C C . ALA A 1 197 ? -52.589 -22.643 51.219 1.00 52.81 197 ALA A C 1
ATOM 1612 O O . ALA A 1 197 ? -52.599 -23.069 52.372 1.00 52.81 197 ALA A O 1
ATOM 1613 N N . HIS A 1 198 ? -53.665 -22.073 50.664 1.00 52.34 198 HIS A N 1
ATOM 1614 C CA . HIS A 1 198 ? -54.972 -21.895 51.329 1.00 52.34 198 HIS A CA 1
ATOM 1615 C C . HIS A 1 198 ? -55.637 -23.225 51.770 1.00 52.34 198 HIS A C 1
ATOM 1617 O O . HIS A 1 198 ? -56.676 -23.234 52.422 1.00 52.34 198 HIS A O 1
ATOM 1623 N N . THR A 1 199 ? -55.002 -24.351 51.447 1.00 46.56 199 THR A N 1
ATOM 1624 C CA . THR A 1 199 ? -55.259 -25.712 51.916 1.00 46.56 199 THR A CA 1
ATOM 1625 C C . THR A 1 199 ? -53.937 -26.277 52.435 1.00 46.56 199 THR A C 1
ATOM 1627 O O . THR A 1 199 ? -52.943 -26.266 51.712 1.00 46.56 199 THR A O 1
ATOM 1630 N N . ALA A 1 200 ? -53.921 -26.725 53.689 1.00 37.41 200 ALA A N 1
ATOM 1631 C CA . ALA A 1 200 ? -52.750 -27.087 54.487 1.00 37.41 200 ALA A CA 1
ATOM 1632 C C . ALA A 1 200 ? -51.791 -28.113 53.837 1.00 37.41 200 ALA A C 1
ATOM 1634 O O . ALA A 1 200 ? -51.813 -29.297 54.164 1.00 37.41 200 ALA A O 1
ATOM 1635 N N . PHE A 1 201 ? -50.899 -27.656 52.955 1.00 37.84 201 PHE A N 1
ATOM 1636 C CA . PHE A 1 201 ? -49.798 -28.462 52.433 1.00 37.84 201 PHE A CA 1
ATOM 1637 C C . PHE A 1 201 ? -48.506 -27.642 52.425 1.00 37.84 201 PHE A C 1
ATOM 1639 O O . PHE A 1 201 ? -48.324 -26.734 51.613 1.00 37.84 201 PHE A O 1
ATOM 1646 N N . VAL A 1 202 ? -47.607 -27.949 53.363 1.00 42.25 202 VAL A N 1
ATOM 1647 C CA . VAL A 1 202 ? -46.250 -27.393 53.397 1.00 42.25 202 VAL A CA 1
ATOM 1648 C C . VAL A 1 202 ? -45.409 -28.195 52.408 1.00 42.25 202 VAL A C 1
ATOM 1650 O O . VAL A 1 202 ? -44.963 -29.298 52.713 1.00 42.25 202 VAL A O 1
ATOM 1653 N N . SER A 1 203 ? -45.216 -27.667 51.200 1.00 40.66 203 SER A N 1
ATOM 1654 C CA . SER A 1 203 ? -44.329 -28.294 50.216 1.00 40.66 203 SER A CA 1
ATOM 1655 C C . SER A 1 203 ? -42.878 -27.914 50.514 1.00 40.66 203 SER A C 1
ATOM 1657 O O . SER A 1 203 ? -42.487 -26.757 50.362 1.00 40.66 203 SER A O 1
ATOM 1659 N N . PHE A 1 204 ? -42.083 -28.885 50.969 1.00 46.28 204 PHE A N 1
ATOM 1660 C CA . PHE A 1 204 ? -40.642 -28.737 51.166 1.00 46.28 204 PHE A CA 1
ATOM 1661 C C . PHE A 1 204 ? -39.915 -29.043 49.858 1.00 46.28 204 PHE A C 1
ATOM 1663 O O . PHE A 1 204 ? -39.830 -30.199 49.446 1.00 46.28 204 PHE A O 1
ATOM 1670 N N . ARG A 1 205 ? -39.337 -28.019 49.225 1.00 45.41 205 ARG A N 1
ATOM 1671 C CA . ARG A 1 205 ? -38.413 -28.210 48.103 1.00 45.41 205 ARG A CA 1
ATOM 1672 C C . ARG A 1 205 ? -36.994 -27.892 48.568 1.00 45.41 205 ARG A C 1
ATOM 1674 O O . ARG A 1 205 ? -36.705 -26.766 48.964 1.00 45.41 205 ARG A O 1
ATOM 1681 N N . ARG A 1 206 ? -36.142 -28.917 48.576 1.00 39.31 206 ARG A N 1
ATOM 1682 C CA . ARG A 1 206 ? -34.694 -28.821 48.806 1.00 39.31 206 ARG A CA 1
ATOM 1683 C C . ARG A 1 206 ? -34.041 -28.456 47.465 1.00 39.31 206 ARG A C 1
ATOM 1685 O O . ARG A 1 206 ? -34.348 -29.126 46.479 1.00 39.31 206 ARG A O 1
ATOM 1692 N N . CYS A 1 207 ? -33.206 -27.420 47.434 1.00 43.16 207 CYS A N 1
ATOM 1693 C CA . CYS A 1 207 ? -32.214 -27.225 46.372 1.00 43.16 207 CYS A CA 1
ATOM 1694 C C . CYS A 1 207 ? -30.883 -27.811 46.837 1.00 43.16 207 CYS A C 1
ATOM 1696 O O . CYS A 1 207 ? -30.592 -27.676 48.052 1.00 43.16 207 CYS A O 1
#

Organism: NCBI:txid32473

Solvent-accessible surface area (backbone atoms only — not comparable to full-atom values): 12210 Å² total; per-residue (Å²): 126,77,70,64,56,59,57,53,54,58,50,53,55,51,51,53,55,50,51,53,52,53,51,51,51,51,55,48,53,52,50,55,60,60,60,70,71,64,82,84,59,54,74,65,53,49,54,50,48,52,52,52,52,51,52,48,53,52,51,52,51,54,51,50,52,50,52,51,62,67,45,50,60,58,55,51,49,53,50,51,51,52,51,52,51,53,50,51,50,53,51,50,55,50,48,56,56,52,58,68,44,48,66,55,53,51,51,49,54,51,51,54,50,51,52,50,55,53,50,53,52,50,51,50,53,51,51,52,51,52,52,52,52,53,51,53,54,54,51,55,63,49,54,58,63,64,59,58,79,74,64,74,96,62,88,69,87,63,76,76,77,72,63,83,85,57,67,56,56,49,74,49,79,40,76,44,74,64,94,60,98,60,101,64,98,53,66,47,80,40,66,44,50,48,42,63,49,104,58,97,50,82,60,82,60,82,126

InterPro domains:
  IPR004148 BAR domain [PF16746] (45-126)
  IPR027267 AH/BAR domain superfamily [G3DSA:1.20.1270.60] (12-135)
  IPR027267 AH/BAR domain superfamily [SSF103657] (19-180)
  IPR043593 Arf-GAP with SH3 domain, ANK repeat and PH domain-containing protein [PTHR45854] (18-180)

Foldseek 3Di:
DVPVVVVVVVVVVVVVVVVVVVVVVVVVVVVVVVVVPPPDCVVVVVVVVVVVVVVVVVVVVVVVVVVCVVVVVVVVVVVVVVVVVVVVVVVVVVVVVVVVCVVVVVVVVVVVVVVVVVVVVVVVVVVVVVVVVVVVVVVVVVVVVVVVVPDDDDDDPDDPPPPPVDPQKDWDWDQDDDPDPDPDPDGDTFIWMFGCDPPDDGDTDGD

Mean predicted aligned error: 20.27 Å

pLDDT: mean 75.39, std 20.1, range [37.41, 98.5]

Sequence (207 aa):
FQGEIFFKENGALNEIKKKGKLEKERREKARQLGVIRRDGSDGGEDMERERRIFQLQMCEYLLKIQELKVRQGPDLLQSLIKYFQAQLNFFQDGLKAAENLTPFIEKLASSIHTMRLEQDEEVKKLLQLRDSLRLLLQVEGKEEYLNRKNSGNGYSIHQPQGNKKYGTEKSGFLQKKSDGYINSSGFNKSIIFIRIAHTAFVSFRRC

Radius of gyration: 70.01 Å; Cα contacts (8 Å, |Δi|>4): 56; chains: 1; bounding box: 105×46×201 Å